Protein AF-A0A937CQV7-F1 (afdb_monomer_lite)

Secondary structure (DSSP, 8-state):
--EEEESS-THHHHHHHTT--GGGPEEEEETTTEEEEE-TT--EEEEEEEEEEEETTEEEEEEEEEEEEE-TT--EEEEEEEEEEEHHHHHHHHHHHHHHHHHHHHTSS--EEE--SS--EEE--EES-EEEEEESS-EEE--EE--EEEEEES--EEEE-TT-BEEEESS---SSSS--EEEE-GGGGGG-EEEEETTEEEEEEETTEEEEEET--TTT--GGGEEEPP---

InterPro domains:
  IPR001343 RTX calcium-binding nonapeptide repeat [PF00353] (109-140)
  IPR011049 Serralysin-like metalloprotease, C-terminal [G3DSA:2.150.10.10] (5-229)
  IPR011049 Serralysin-like metalloprotease, C-terminal [SSF51120] (101-229)
  IPR018511 Hemolysin-type calcium-binding conserved site [PS00330] (129-147)
  IPR018511 Hemolysin-type calcium-binding conserved site [PS00330] (138-156)

Structure (mmCIF, N/CA/C/O backbone):
data_AF-A0A937CQV7-F1
#
_entry.id   AF-A0A937CQV7-F1
#
loop_
_atom_site.group_PDB
_atom_site.id
_atom_site.type_symbol
_atom_site.label_atom_id
_atom_site.label_alt_id
_atom_site.label_comp_id
_atom_site.label_asym_id
_atom_site.label_entity_id
_atom_site.label_seq_id
_atom_site.pdbx_PDB_ins_code
_atom_site.Cartn_x
_atom_site.Cartn_y
_atom_site.Cartn_z
_atom_site.occupancy
_atom_site.B_iso_or_equiv
_atom_site.auth_seq_id
_atom_site.auth_comp_id
_atom_site.auth_asym_id
_atom_site.auth_atom_id
_atom_site.pdbx_PDB_model_num
ATOM 1 N N . MET A 1 1 ? -6.550 -1.523 -11.759 1.00 79.75 1 MET A N 1
ATOM 2 C CA . MET A 1 1 ? -6.468 -2.850 -11.142 1.00 79.75 1 MET A CA 1
ATOM 3 C C . MET A 1 1 ? -5.304 -3.629 -11.666 1.00 79.75 1 MET A C 1
ATOM 5 O O . MET A 1 1 ? -5.446 -4.608 -12.402 1.00 79.75 1 MET A O 1
ATOM 9 N N . ALA A 1 2 ? -4.150 -3.120 -11.262 1.00 81.81 2 ALA A N 1
ATOM 10 C CA . ALA A 1 2 ? -3.006 -3.937 -10.989 1.00 81.81 2 ALA A CA 1
ATOM 11 C C . ALA A 1 2 ? -3.297 -4.864 -9.793 1.00 81.81 2 ALA A C 1
ATOM 13 O O . ALA A 1 2 ? -4.266 -4.704 -9.043 1.00 81.81 2 ALA A O 1
ATOM 14 N N . ARG A 1 3 ? -2.482 -5.906 -9.680 1.00 86.88 3 ARG A N 1
ATOM 15 C CA . ARG A 1 3 ? -2.519 -6.875 -8.586 1.00 86.88 3 ARG A CA 1
ATOM 16 C C . ARG A 1 3 ? -1.143 -6.963 -7.986 1.00 86.88 3 ARG A C 1
ATOM 18 O O . ARG A 1 3 ? -0.201 -7.285 -8.706 1.00 86.88 3 ARG A O 1
ATOM 25 N N . ILE A 1 4 ? -1.050 -6.729 -6.691 1.00 86.94 4 ILE A N 1
ATOM 26 C CA . ILE A 1 4 ? 0.215 -6.625 -5.992 1.00 86.94 4 ILE A CA 1
ATOM 27 C C . ILE A 1 4 ? 0.334 -7.759 -4.989 1.00 86.94 4 ILE A C 1
ATOM 29 O O . ILE A 1 4 ? -0.602 -8.064 -4.246 1.00 86.94 4 ILE A O 1
ATOM 33 N N . LYS A 1 5 ? 1.498 -8.400 -4.981 1.00 83.81 5 LYS A N 1
ATOM 34 C CA . LYS A 1 5 ? 1.814 -9.485 -4.067 1.00 83.81 5 LYS A CA 1
ATOM 35 C C . LYS A 1 5 ? 3.196 -9.288 -3.466 1.00 83.81 5 LYS A C 1
ATOM 37 O O . LYS A 1 5 ? 4.209 -9.407 -4.157 1.00 83.81 5 LYS A O 1
ATOM 42 N N . TYR A 1 6 ? 3.229 -9.090 -2.156 1.00 80.88 6 TYR A N 1
ATOM 43 C CA . TYR A 1 6 ? 4.457 -9.128 -1.375 1.00 80.88 6 TYR A CA 1
ATOM 44 C C . TYR A 1 6 ? 4.744 -10.574 -0.949 1.00 80.88 6 TYR A C 1
ATOM 46 O O . TYR A 1 6 ? 3.871 -11.323 -0.511 1.00 80.88 6 TYR A O 1
ATOM 54 N N . ASN A 1 7 ? 5.990 -11.009 -1.117 1.00 76.25 7 ASN A N 1
ATOM 55 C CA . ASN A 1 7 ? 6.478 -12.339 -0.729 1.00 76.25 7 ASN A CA 1
ATOM 56 C C . ASN A 1 7 ? 7.608 -12.264 0.319 1.00 76.25 7 ASN A C 1
ATOM 58 O O . ASN A 1 7 ? 8.158 -13.297 0.744 1.00 76.25 7 ASN A O 1
ATOM 62 N N . ALA A 1 8 ? 7.977 -11.044 0.702 1.00 67.75 8 ALA A N 1
ATOM 63 C CA . ALA A 1 8 ? 8.910 -10.687 1.757 1.00 67.75 8 ALA A CA 1
ATOM 64 C C . ALA A 1 8 ? 8.580 -9.265 2.272 1.00 67.75 8 ALA A C 1
ATOM 66 O O . ALA A 1 8 ? 8.046 -8.486 1.481 1.00 67.75 8 ALA A O 1
ATOM 67 N N . PRO A 1 9 ? 8.954 -8.928 3.524 1.00 61.09 9 PRO A N 1
ATOM 68 C CA . PRO A 1 9 ? 8.787 -7.587 4.096 1.00 61.09 9 PRO A CA 1
ATOM 69 C C . PRO A 1 9 ? 9.344 -6.468 3.207 1.00 61.09 9 PRO A C 1
ATOM 71 O O . PRO A 1 9 ? 10.432 -6.627 2.631 1.00 61.09 9 PRO A O 1
ATOM 74 N N . ILE A 1 10 ? 8.645 -5.324 3.140 1.00 53.28 10 ILE A N 1
ATOM 75 C CA . ILE A 1 10 ? 8.995 -4.208 2.239 1.00 53.28 10 ILE A CA 1
ATOM 76 C C . ILE A 1 10 ? 10.368 -3.599 2.509 1.00 53.28 10 ILE A C 1
ATOM 78 O O . ILE A 1 10 ? 10.941 -3.017 1.593 1.00 53.28 10 ILE A O 1
ATOM 82 N N . GLU A 1 11 ? 10.920 -3.744 3.726 1.00 51.19 11 GLU A N 1
ATOM 83 C CA . GLU A 1 11 ? 12.265 -3.240 4.061 1.00 51.19 11 GLU A CA 1
ATOM 84 C C . GLU A 1 11 ? 13.325 -3.784 3.085 1.00 51.19 11 GLU A C 1
ATOM 86 O O . GLU A 1 11 ? 14.430 -3.263 2.991 1.00 51.19 11 GLU A O 1
ATOM 91 N N . THR A 1 12 ? 12.973 -4.807 2.304 1.00 53.06 12 THR A N 1
ATOM 92 C CA . THR A 1 12 ? 13.776 -5.383 1.234 1.00 53.06 12 THR A CA 1
ATOM 93 C C . THR A 1 12 ? 13.682 -4.627 -0.109 1.00 53.06 12 THR A C 1
ATOM 95 O O . THR A 1 12 ? 14.596 -4.739 -0.903 1.00 53.06 12 THR A O 1
ATOM 98 N N . PHE A 1 13 ? 12.629 -3.872 -0.435 1.00 49.09 13 PHE A N 1
ATOM 99 C CA . PHE A 1 13 ? 12.514 -3.204 -1.746 1.00 49.09 13 PHE A CA 1
ATOM 100 C C . PHE A 1 13 ? 13.250 -1.857 -1.773 1.00 49.09 13 PHE A C 1
ATOM 102 O O . PHE A 1 13 ? 14.184 -1.693 -2.557 1.00 49.09 13 PHE A O 1
ATOM 109 N N . GLN A 1 14 ? 12.888 -0.938 -0.869 1.00 53.03 14 GLN A N 1
ATOM 110 C CA . GLN A 1 14 ? 13.527 0.380 -0.757 1.00 53.03 14 GLN A CA 1
ATOM 111 C C . GLN A 1 14 ? 15.007 0.247 -0.388 1.00 53.03 14 GLN A C 1
ATOM 113 O O . GLN A 1 14 ? 15.849 0.761 -1.100 1.00 53.03 14 GLN A O 1
ATOM 118 N N . THR A 1 15 ? 15.376 -0.568 0.607 1.00 56.25 15 THR A N 1
ATOM 119 C CA . THR A 1 15 ? 16.800 -0.748 0.971 1.00 56.25 15 THR A CA 1
ATOM 120 C C . THR A 1 15 ? 17.651 -1.357 -0.141 1.00 56.25 15 THR A C 1
ATOM 122 O O . THR A 1 15 ? 18.849 -1.089 -0.197 1.00 56.25 15 THR A O 1
ATOM 125 N N . ILE A 1 16 ? 17.081 -2.223 -0.989 1.00 56.19 16 ILE A N 1
ATOM 126 C CA . ILE A 1 16 ? 17.872 -2.809 -2.072 1.00 56.19 16 ILE A CA 1
ATOM 127 C C . ILE A 1 16 ? 18.017 -1.789 -3.205 1.00 56.19 16 ILE A C 1
ATOM 129 O O . ILE A 1 16 ? 19.105 -1.703 -3.755 1.00 56.19 16 ILE A O 1
ATOM 133 N N . TRP A 1 17 ? 16.985 -1.014 -3.563 1.00 59.91 17 TRP A N 1
ATOM 134 C CA . TRP A 1 17 ? 17.038 -0.136 -4.744 1.00 59.91 17 TRP A CA 1
ATOM 135 C C . TRP A 1 17 ? 17.362 1.343 -4.461 1.00 59.91 17 TRP A C 1
ATOM 137 O O . TRP A 1 17 ? 17.824 2.036 -5.371 1.00 59.91 17 TRP A O 1
ATOM 147 N N . ASP A 1 18 ? 17.236 1.808 -3.217 1.00 59.22 18 ASP A N 1
ATOM 148 C CA . ASP A 1 18 ? 17.719 3.118 -2.779 1.00 59.22 18 ASP A CA 1
ATOM 149 C C . ASP A 1 18 ? 19.243 3.109 -2.666 1.00 59.22 18 ASP A C 1
ATOM 151 O O . ASP A 1 18 ? 19.854 2.339 -1.925 1.00 59.22 18 ASP A O 1
ATOM 155 N N . GLY A 1 19 ? 19.888 4.016 -3.399 1.00 49.69 19 GLY A N 1
ATOM 156 C CA . GLY A 1 19 ? 21.332 4.219 -3.313 1.00 49.69 19 GLY A CA 1
ATOM 157 C C . GLY A 1 19 ? 22.188 3.287 -4.175 1.00 49.69 19 GLY A C 1
ATOM 158 O O . GLY A 1 19 ? 23.416 3.400 -4.104 1.00 49.69 19 GLY A O 1
ATOM 159 N N . ILE A 1 20 ? 21.605 2.434 -5.031 1.00 53.69 20 ILE A N 1
ATOM 160 C CA . ILE A 1 20 ? 22.404 1.759 -6.064 1.00 53.69 20 ILE A CA 1
ATOM 161 C C . ILE A 1 20 ? 22.875 2.797 -7.089 1.00 53.69 20 ILE A C 1
ATOM 163 O O . ILE A 1 20 ? 22.084 3.449 -7.770 1.00 53.69 20 ILE A O 1
ATOM 167 N N . SER A 1 21 ? 24.193 2.928 -7.230 1.00 51.62 21 SER A N 1
ATOM 168 C CA . SER A 1 21 ? 24.792 3.701 -8.316 1.00 51.62 21 SER A CA 1
ATOM 169 C C . SER A 1 21 ? 24.516 3.011 -9.653 1.00 51.62 21 SER A C 1
ATOM 171 O O . SER A 1 21 ? 24.832 1.832 -9.812 1.00 51.62 21 SER A O 1
ATOM 173 N N . GLU A 1 22 ? 24.033 3.752 -10.657 1.00 55.03 22 GLU A N 1
ATOM 174 C CA . GLU A 1 22 ? 23.789 3.240 -12.021 1.00 55.03 22 GLU A CA 1
ATOM 175 C C . GLU A 1 22 ? 25.010 2.520 -12.632 1.00 55.03 22 GLU A C 1
ATOM 177 O O . GLU A 1 22 ? 24.876 1.688 -13.525 1.00 55.03 22 GLU A O 1
ATOM 182 N N . THR A 1 23 ? 26.217 2.808 -12.134 1.00 54.72 23 THR A N 1
ATOM 183 C CA . THR A 1 23 ? 27.472 2.173 -12.562 1.00 54.72 23 THR A CA 1
ATOM 184 C C . THR A 1 23 ? 27.639 0.716 -12.126 1.00 54.72 23 THR A C 1
ATOM 186 O O . THR A 1 23 ? 28.552 0.052 -12.614 1.00 54.72 23 THR A O 1
ATOM 189 N N . GLU A 1 24 ? 26.824 0.232 -11.190 1.00 63.97 24 GLU A N 1
ATOM 190 C CA . GLU A 1 24 ? 26.881 -1.137 -10.655 1.00 63.97 24 GLU A CA 1
ATOM 191 C C . GLU A 1 24 ? 25.759 -2.032 -11.202 1.00 63.97 24 GLU A C 1
ATOM 193 O O . GLU A 1 24 ? 25.671 -3.203 -10.838 1.00 63.97 24 GLU A O 1
ATOM 198 N N . LEU A 1 25 ? 24.929 -1.496 -12.104 1.00 75.75 25 LEU A N 1
ATOM 199 C CA . LEU A 1 25 ? 23.776 -2.189 -12.663 1.00 75.75 25 LEU A CA 1
ATOM 200 C C . LEU A 1 25 ? 24.108 -2.877 -13.988 1.00 75.75 25 LEU A C 1
ATOM 202 O O . LEU A 1 25 ? 24.661 -2.277 -14.913 1.00 75.75 25 LEU A O 1
ATOM 206 N N . THR A 1 26 ? 23.693 -4.135 -14.115 1.00 79.50 26 THR A N 1
ATOM 207 C CA . THR A 1 26 ? 23.698 -4.855 -15.390 1.00 79.50 26 THR A CA 1
ATOM 208 C C . THR A 1 26 ? 22.288 -4.892 -15.960 1.00 79.50 26 THR A C 1
ATOM 210 O O . THR A 1 26 ? 21.374 -5.440 -15.352 1.00 79.50 26 THR A O 1
ATOM 213 N N . VAL A 1 27 ? 22.109 -4.344 -17.164 1.00 82.44 27 VAL A N 1
ATOM 214 C CA . VAL A 1 27 ? 20.821 -4.369 -17.868 1.00 82.44 27 VAL A CA 1
ATOM 215 C C . VAL A 1 27 ? 20.829 -5.468 -18.927 1.00 82.44 27 VAL A C 1
ATOM 217 O O . VAL A 1 27 ? 21.594 -5.411 -19.891 1.00 82.44 27 VAL A O 1
ATOM 220 N N . THR A 1 28 ? 19.941 -6.450 -18.782 1.00 84.31 28 THR A N 1
ATOM 221 C CA . THR A 1 28 ? 19.716 -7.513 -19.770 1.00 84.31 28 THR A CA 1
ATOM 222 C C . THR A 1 28 ? 18.357 -7.334 -20.440 1.00 84.31 28 THR A C 1
ATOM 224 O O . THR A 1 28 ? 17.360 -7.045 -19.783 1.00 84.31 28 THR A O 1
ATOM 227 N N . ARG A 1 29 ? 18.304 -7.518 -21.764 1.00 80.50 29 ARG A N 1
ATOM 228 C CA . ARG A 1 29 ? 17.079 -7.392 -22.570 1.00 80.50 29 ARG A CA 1
ATOM 229 C C . ARG A 1 29 ? 16.815 -8.703 -23.309 1.00 80.50 29 ARG A C 1
ATOM 231 O O . ARG A 1 29 ? 17.719 -9.200 -23.982 1.00 80.50 29 ARG A O 1
ATOM 238 N N . ASP A 1 30 ? 15.596 -9.238 -23.240 1.00 76.31 30 ASP A N 1
ATOM 239 C CA . ASP A 1 30 ? 15.185 -10.389 -24.059 1.00 76.31 30 ASP A CA 1
ATOM 240 C C . ASP A 1 30 ? 14.162 -9.954 -25.109 1.00 76.31 30 ASP A C 1
ATOM 242 O O . ASP A 1 30 ? 13.072 -9.512 -24.762 1.00 76.31 30 ASP A O 1
ATOM 246 N N . ARG A 1 31 ? 14.547 -10.052 -26.392 1.00 65.44 31 ARG A N 1
ATOM 247 C CA . ARG A 1 31 ? 13.705 -9.957 -27.609 1.00 65.44 31 ARG A CA 1
ATOM 248 C C . ARG A 1 31 ? 12.561 -8.916 -27.611 1.00 65.44 31 ARG A C 1
ATOM 250 O O . ARG A 1 31 ? 11.614 -9.076 -28.375 1.00 65.44 31 ARG A O 1
ATOM 257 N N . GLY A 1 32 ? 12.685 -7.834 -26.844 1.00 69.31 32 GLY A N 1
ATOM 258 C CA . GLY A 1 32 ? 11.736 -6.721 -26.755 1.00 69.31 32 GLY A CA 1
ATOM 259 C C . GLY A 1 32 ? 10.938 -6.716 -25.454 1.00 69.31 32 GLY A C 1
ATOM 260 O O . GLY A 1 32 ? 10.988 -5.737 -24.728 1.00 69.31 32 GLY A O 1
ATOM 261 N N . ASP A 1 33 ? 10.270 -7.814 -25.105 1.00 84.94 33 ASP A N 1
ATOM 262 C CA . ASP A 1 33 ? 9.181 -7.813 -24.113 1.00 84.94 33 ASP A CA 1
ATOM 263 C C . ASP A 1 33 ? 9.611 -7.835 -22.636 1.00 84.94 33 ASP A C 1
ATOM 265 O O . ASP A 1 33 ? 8.754 -7.825 -21.750 1.00 84.94 33 ASP A O 1
ATOM 269 N N . LYS A 1 34 ? 10.917 -7.862 -22.357 1.00 89.00 34 LYS A N 1
ATOM 270 C CA . LYS A 1 34 ? 11.452 -7.954 -20.997 1.00 89.00 34 LYS A CA 1
ATOM 271 C C . LYS A 1 34 ? 12.772 -7.208 -20.843 1.00 89.00 34 LYS A C 1
ATOM 273 O O . LYS A 1 34 ? 13.689 -7.370 -21.655 1.00 89.00 34 LYS A O 1
ATOM 278 N N . VAL A 1 35 ? 12.880 -6.463 -19.747 1.00 88.50 35 VAL A N 1
ATOM 279 C CA . VAL A 1 35 ? 14.122 -5.878 -19.242 1.00 88.50 35 VAL A CA 1
ATOM 280 C C . VAL A 1 35 ? 14.353 -6.331 -17.817 1.00 88.50 35 VAL A C 1
ATOM 282 O O . VAL A 1 35 ? 13.446 -6.294 -16.995 1.00 88.50 35 VAL A O 1
ATOM 285 N N . VAL A 1 36 ? 15.584 -6.748 -17.548 1.00 88.81 36 VAL A N 1
ATOM 286 C CA . VAL A 1 36 ? 16.064 -7.107 -16.218 1.00 88.81 36 VAL A CA 1
ATOM 287 C C . VAL A 1 36 ? 17.196 -6.161 -15.861 1.00 88.81 36 VAL A C 1
ATOM 289 O O . VAL A 1 36 ? 18.139 -6.003 -16.639 1.00 88.81 36 VAL A O 1
ATOM 292 N N . VAL A 1 37 ? 17.085 -5.540 -14.698 1.00 87.00 37 VAL A N 1
ATOM 293 C CA . VAL A 1 37 ? 18.115 -4.734 -14.056 1.00 87.00 37 VAL A CA 1
ATOM 294 C C . VAL A 1 37 ? 18.641 -5.550 -12.884 1.00 87.00 37 VAL A C 1
ATOM 296 O O . VAL A 1 37 ? 17.884 -5.874 -11.975 1.00 87.00 37 VAL A O 1
ATOM 299 N N . GLU A 1 38 ? 19.915 -5.919 -12.937 1.00 88.19 38 GLU A N 1
ATOM 300 C CA . GLU A 1 38 ? 20.584 -6.713 -11.907 1.00 88.19 38 GLU A CA 1
ATOM 301 C C . GLU A 1 38 ? 21.612 -5.859 -11.161 1.00 88.19 38 GLU A C 1
ATOM 303 O O . GLU A 1 38 ? 22.394 -5.150 -11.801 1.00 88.19 38 GLU A O 1
ATOM 308 N N . ASP A 1 39 ? 21.610 -5.922 -9.830 1.00 85.00 39 ASP A N 1
ATOM 309 C CA . ASP A 1 39 ? 22.611 -5.260 -8.988 1.00 85.00 39 ASP A CA 1
ATOM 310 C C . ASP A 1 39 ? 23.886 -6.110 -8.809 1.00 85.00 39 ASP A C 1
ATOM 312 O O . ASP A 1 39 ? 23.970 -7.265 -9.230 1.00 85.00 39 ASP A O 1
ATOM 316 N N . ALA A 1 40 ? 24.905 -5.558 -8.144 1.00 84.31 40 ALA A N 1
ATOM 317 C CA . ALA A 1 40 ? 26.162 -6.271 -7.898 1.00 84.31 40 ALA A CA 1
ATOM 318 C C . ALA A 1 40 ? 26.024 -7.493 -6.964 1.00 84.31 40 ALA A C 1
ATOM 320 O O . ALA A 1 40 ? 26.916 -8.347 -6.934 1.00 84.31 40 ALA A O 1
ATOM 321 N N . ALA A 1 41 ? 24.940 -7.575 -6.187 1.00 83.81 41 ALA A N 1
ATOM 322 C CA . ALA A 1 41 ? 24.641 -8.707 -5.318 1.00 83.81 41 ALA A CA 1
ATOM 323 C C . ALA A 1 41 ? 23.888 -9.831 -6.055 1.00 83.81 41 ALA A C 1
ATOM 325 O O . ALA A 1 41 ? 23.840 -10.951 -5.544 1.00 83.81 41 ALA A O 1
ATOM 326 N N . GLY A 1 42 ? 23.370 -9.565 -7.258 1.00 85.94 42 GLY A N 1
ATOM 327 C CA . GLY A 1 42 ? 22.595 -10.490 -8.081 1.00 85.94 42 GLY A CA 1
ATOM 328 C C . GLY A 1 42 ? 21.079 -10.381 -7.889 1.00 85.94 42 GLY A C 1
ATOM 329 O O . GLY A 1 42 ? 20.352 -11.240 -8.387 1.00 85.94 42 GLY A O 1
ATOM 330 N N . ASN A 1 43 ? 20.580 -9.374 -7.166 1.00 86.19 43 ASN A N 1
ATOM 331 C CA . ASN A 1 43 ? 19.146 -9.093 -7.090 1.00 86.19 43 ASN A CA 1
ATOM 332 C C . ASN A 1 43 ? 18.662 -8.549 -8.436 1.00 86.19 43 ASN A C 1
ATOM 334 O O . ASN A 1 43 ? 19.382 -7.809 -9.101 1.00 86.19 43 ASN A O 1
ATOM 338 N N . GLN A 1 44 ? 17.442 -8.902 -8.834 1.00 89.81 44 GLN A N 1
ATOM 339 C CA . GLN A 1 44 ? 16.902 -8.592 -10.155 1.00 89.81 44 GLN A CA 1
ATOM 340 C C . GLN A 1 44 ? 15.566 -7.864 -10.048 1.00 89.81 44 GLN A C 1
ATOM 342 O O . GLN A 1 44 ? 14.590 -8.434 -9.553 1.00 89.81 44 GLN A O 1
ATOM 347 N N . LEU A 1 45 ? 15.514 -6.645 -10.584 1.00 88.38 45 LEU A N 1
ATOM 348 C CA . LEU A 1 45 ? 14.281 -5.938 -10.907 1.00 88.38 45 LEU A CA 1
ATOM 349 C C . LEU A 1 45 ? 13.930 -6.178 -12.373 1.00 88.38 45 LEU A C 1
ATOM 351 O O . LEU A 1 45 ? 14.718 -5.906 -13.278 1.00 88.38 45 LEU A O 1
ATOM 355 N N . GLU A 1 46 ? 12.726 -6.664 -12.616 1.00 90.88 46 GLU A N 1
ATOM 356 C CA . GLU A 1 46 ? 12.245 -7.022 -13.938 1.00 90.88 46 GLU A CA 1
ATOM 357 C C . GLU A 1 46 ? 11.031 -6.184 -14.328 1.00 90.88 46 GLU A C 1
ATOM 359 O O . GLU A 1 46 ? 10.074 -6.061 -13.568 1.00 90.88 46 GLU A O 1
ATOM 364 N N . PHE A 1 47 ? 11.069 -5.661 -15.552 1.00 90.94 47 PHE A N 1
ATOM 365 C CA . PHE A 1 47 ? 9.946 -5.034 -16.234 1.00 90.94 47 PHE A CA 1
ATOM 366 C C . PHE A 1 47 ? 9.589 -5.884 -17.444 1.00 90.94 47 PHE A C 1
ATOM 368 O O . PHE A 1 47 ? 10.424 -6.088 -18.333 1.00 90.94 47 PHE A O 1
ATOM 375 N N . SER A 1 48 ? 8.348 -6.352 -17.519 1.00 92.88 48 SER A N 1
ATOM 376 C CA . SER A 1 48 ? 7.869 -7.103 -18.676 1.00 92.88 48 SER A CA 1
ATOM 377 C C . SER A 1 48 ? 6.518 -6.598 -19.170 1.00 92.88 48 SER A C 1
ATOM 379 O O . SER A 1 48 ? 5.768 -5.902 -18.475 1.00 92.88 48 SER A O 1
ATOM 381 N N . GLY A 1 49 ? 6.232 -6.848 -20.444 1.00 91.31 49 GLY A N 1
ATOM 382 C CA . GLY A 1 49 ? 5.086 -6.227 -21.083 1.00 91.31 49 GLY A CA 1
ATOM 383 C C . GLY A 1 49 ? 4.858 -6.662 -22.515 1.00 91.31 49 GLY A C 1
ATOM 384 O O . GLY A 1 49 ? 5.307 -7.712 -22.958 1.00 91.31 49 GLY A O 1
ATOM 385 N N . LYS A 1 50 ? 4.092 -5.846 -23.240 1.00 88.44 50 LYS A N 1
ATOM 386 C CA . LYS A 1 50 ? 3.742 -6.116 -24.635 1.00 88.44 50 LYS A CA 1
ATOM 387 C C . LYS A 1 50 ? 4.374 -5.084 -25.550 1.00 88.44 50 LYS A C 1
ATOM 389 O O . LYS A 1 50 ? 4.073 -3.896 -25.409 1.00 88.44 50 LYS A O 1
ATOM 394 N N . ASN A 1 51 ? 5.107 -5.565 -26.555 1.00 87.25 51 ASN A N 1
ATOM 395 C CA . ASN A 1 51 ? 5.762 -4.738 -27.567 1.00 87.25 51 ASN A CA 1
ATOM 396 C C . ASN A 1 51 ? 6.665 -3.682 -26.920 1.00 87.25 51 ASN A C 1
ATOM 398 O O . ASN A 1 51 ? 6.668 -2.533 -27.366 1.00 87.25 51 ASN A O 1
ATOM 402 N N . LEU A 1 52 ? 7.338 -4.044 -25.824 1.00 87.69 52 LEU A N 1
ATOM 403 C CA . LEU A 1 52 ? 8.254 -3.123 -25.172 1.00 87.69 52 LEU A CA 1
ATOM 404 C C . LEU A 1 52 ? 9.422 -2.845 -26.128 1.00 87.69 52 LEU A C 1
ATOM 406 O O . LEU A 1 52 ? 10.039 -3.761 -26.674 1.00 87.69 52 LEU A O 1
ATOM 410 N N . ASP A 1 53 ? 9.681 -1.565 -26.365 1.00 87.50 53 ASP A N 1
ATOM 411 C CA . ASP A 1 53 ? 10.748 -1.093 -27.239 1.00 87.50 53 ASP A CA 1
ATOM 412 C C . ASP A 1 53 ? 11.728 -0.274 -26.405 1.00 87.50 53 ASP A C 1
ATOM 414 O O . ASP A 1 53 ? 11.430 0.846 -25.987 1.00 87.50 53 ASP A O 1
ATOM 418 N N . TRP A 1 54 ? 12.877 -0.872 -26.101 1.00 84.75 54 TRP A N 1
ATOM 419 C CA . TRP A 1 54 ? 13.900 -0.286 -25.244 1.00 84.75 54 TRP A CA 1
ATOM 420 C C . TRP A 1 54 ? 15.076 0.203 -26.077 1.00 84.75 54 TRP A C 1
ATOM 422 O O . TRP A 1 54 ? 15.708 -0.561 -26.808 1.00 84.75 54 TRP A O 1
ATOM 432 N N . THR A 1 55 ? 15.423 1.469 -25.890 1.00 81.88 55 THR A N 1
ATOM 433 C CA . THR A 1 55 ? 16.621 2.091 -26.455 1.00 81.88 55 THR A CA 1
ATOM 434 C C . THR A 1 55 ? 17.643 2.368 -25.359 1.00 81.88 55 THR A C 1
ATOM 436 O O . THR A 1 55 ? 17.375 2.198 -24.169 1.00 81.88 55 THR A O 1
ATOM 439 N N . ASP A 1 56 ? 18.824 2.843 -25.742 1.00 75.38 56 ASP A N 1
ATOM 440 C CA . ASP A 1 56 ? 19.823 3.325 -24.781 1.00 75.38 56 ASP A CA 1
ATOM 441 C C . ASP A 1 56 ? 19.361 4.591 -24.040 1.00 75.38 56 ASP A C 1
ATOM 443 O O . ASP A 1 56 ? 19.912 4.921 -22.998 1.00 75.38 56 ASP A O 1
ATOM 447 N N . ALA A 1 57 ? 18.321 5.269 -24.541 1.00 73.88 57 ALA A N 1
ATOM 448 C CA . ALA A 1 57 ? 17.672 6.400 -23.881 1.00 73.88 57 ALA A CA 1
ATOM 449 C C . ALA A 1 57 ? 16.477 5.991 -22.992 1.00 73.88 57 ALA A C 1
ATOM 451 O O . ALA A 1 57 ? 15.811 6.864 -22.443 1.00 73.88 57 ALA A O 1
ATOM 452 N N . GLY A 1 58 ? 16.182 4.689 -22.864 1.00 77.81 58 GLY A N 1
ATOM 453 C CA . GLY A 1 58 ? 15.065 4.162 -22.073 1.00 77.81 58 GLY A CA 1
ATOM 454 C C . GLY A 1 58 ? 13.937 3.551 -22.913 1.00 77.81 58 GLY A C 1
ATOM 455 O O . GLY A 1 58 ? 14.122 3.234 -24.094 1.00 77.81 58 GLY A O 1
ATOM 456 N N . LEU A 1 59 ? 12.776 3.348 -22.283 1.00 84.69 59 LEU A N 1
ATOM 457 C CA . LEU A 1 59 ? 11.574 2.784 -22.906 1.00 84.69 59 LEU A CA 1
ATOM 458 C C . LEU A 1 59 ? 10.940 3.805 -23.865 1.00 84.69 59 LEU A C 1
ATOM 460 O O . LEU A 1 59 ? 10.581 4.899 -23.448 1.00 84.69 59 LEU A O 1
ATOM 464 N N . VAL A 1 60 ? 10.788 3.459 -25.145 1.00 88.06 60 VAL A N 1
ATOM 465 C CA . VAL A 1 60 ? 10.238 4.363 -26.181 1.00 88.06 60 VAL A CA 1
ATOM 466 C C . VAL A 1 60 ? 8.925 3.872 -26.787 1.00 88.06 60 VAL A C 1
ATOM 468 O O . VAL A 1 60 ? 8.266 4.609 -27.521 1.00 88.06 60 VAL A O 1
ATOM 471 N N . GLY A 1 61 ? 8.516 2.640 -26.485 1.00 89.88 61 GLY A N 1
ATOM 472 C CA . GLY A 1 61 ? 7.276 2.065 -26.991 1.00 89.88 61 GLY A CA 1
ATOM 473 C C . GLY A 1 61 ? 6.819 0.852 -26.192 1.00 89.88 61 GLY A C 1
ATOM 474 O O . GLY A 1 61 ? 7.605 0.221 -25.493 1.00 89.88 61 GLY A O 1
ATOM 475 N N . GLY A 1 62 ? 5.530 0.531 -26.301 1.00 90.88 62 GLY A N 1
ATOM 476 C CA . GLY A 1 62 ? 4.914 -0.591 -25.594 1.00 90.88 62 GLY A CA 1
ATOM 477 C C . GLY A 1 62 ? 4.241 -0.199 -24.282 1.00 90.88 62 GLY A C 1
ATOM 478 O O . GLY A 1 62 ? 4.054 0.980 -23.979 1.00 90.88 62 GLY A O 1
ATOM 479 N N . VAL A 1 63 ? 3.808 -1.220 -23.544 1.00 92.00 63 VAL A N 1
ATOM 480 C CA . VAL A 1 63 ? 3.113 -1.077 -22.258 1.00 92.00 63 VAL A CA 1
ATOM 481 C C . VAL A 1 63 ? 3.656 -2.110 -21.284 1.00 92.00 63 VAL A C 1
ATOM 483 O O . VAL A 1 63 ? 3.627 -3.309 -21.591 1.00 92.00 63 VAL A O 1
ATOM 486 N N . ILE A 1 64 ? 4.114 -1.645 -20.123 1.00 92.88 64 ILE A N 1
ATOM 487 C CA . ILE A 1 64 ? 4.522 -2.492 -19.002 1.00 92.88 64 ILE A CA 1
ATOM 488 C C . ILE A 1 64 ? 3.268 -3.136 -18.418 1.00 92.88 64 ILE A C 1
ATOM 490 O O . ILE A 1 64 ? 2.257 -2.469 -18.192 1.00 92.88 64 ILE A O 1
ATOM 494 N N . ARG A 1 65 ? 3.332 -4.454 -18.226 1.00 93.62 65 ARG A N 1
ATOM 495 C CA . ARG A 1 65 ? 2.257 -5.280 -17.660 1.00 93.62 65 ARG A CA 1
ATOM 496 C C . ARG A 1 65 ? 2.621 -5.872 -16.317 1.00 93.62 65 ARG A C 1
ATOM 498 O O . ARG A 1 65 ? 1.715 -6.178 -15.547 1.00 93.62 65 ARG A O 1
ATOM 505 N N . GLU A 1 66 ? 3.910 -6.030 -16.063 1.00 93.75 66 GLU A N 1
ATOM 506 C CA . GLU A 1 66 ? 4.398 -6.667 -14.860 1.00 93.75 66 GLU A CA 1
ATOM 507 C C . GLU A 1 66 ? 5.719 -6.041 -14.422 1.00 93.75 66 GLU A C 1
ATOM 509 O O . GLU A 1 66 ? 6.579 -5.724 -15.253 1.00 93.75 66 GLU A O 1
ATOM 514 N N . ILE A 1 67 ? 5.834 -5.834 -13.113 1.00 90.75 67 ILE A N 1
ATOM 515 C CA . ILE A 1 67 ? 7.039 -5.366 -12.430 1.00 90.75 67 ILE A CA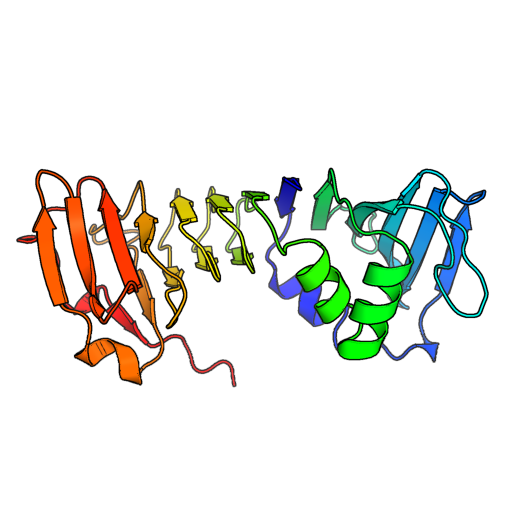 1
ATOM 516 C C . ILE A 1 67 ? 7.304 -6.361 -11.308 1.00 90.75 67 ILE A C 1
ATOM 518 O O . ILE A 1 67 ? 6.415 -6.607 -10.497 1.00 90.75 67 ILE A O 1
ATOM 522 N N . SER A 1 68 ? 8.495 -6.942 -11.240 1.00 90.31 68 SER A N 1
ATOM 523 C CA . SER A 1 68 ? 8.816 -7.916 -10.193 1.00 90.31 68 SER A CA 1
ATOM 524 C C . SER A 1 68 ? 10.226 -7.734 -9.662 1.00 90.31 68 SER A C 1
ATOM 526 O O . SER A 1 68 ? 11.148 -7.494 -10.437 1.00 90.31 68 SER A O 1
ATOM 528 N N . LEU A 1 69 ? 10.401 -7.913 -8.354 1.00 87.25 69 LEU A N 1
ATOM 529 C CA . LEU A 1 69 ? 11.706 -7.954 -7.700 1.00 87.25 69 LEU A CA 1
ATOM 530 C C . LEU A 1 69 ? 11.989 -9.377 -7.224 1.00 87.25 69 LEU A C 1
ATOM 532 O O . LEU A 1 69 ? 11.154 -10.008 -6.571 1.00 87.25 69 LEU A O 1
ATOM 536 N N . SER A 1 70 ? 13.195 -9.863 -7.488 1.00 89.38 70 SER A N 1
ATOM 537 C CA . SER A 1 70 ? 13.697 -11.120 -6.942 1.00 89.38 70 SER A CA 1
ATOM 538 C C . SER A 1 70 ? 15.102 -10.959 -6.376 1.00 89.38 70 SER A C 1
ATOM 540 O O . SER A 1 70 ? 15.855 -10.084 -6.795 1.00 89.38 70 SER A O 1
ATOM 542 N N . ASN A 1 71 ? 15.445 -11.790 -5.395 1.00 86.75 71 ASN A N 1
ATOM 543 C CA . ASN A 1 71 ? 16.770 -11.755 -4.788 1.00 86.75 71 ASN A CA 1
ATOM 544 C C . ASN A 1 71 ? 17.813 -12.555 -5.591 1.00 86.75 71 ASN A C 1
ATOM 546 O O . ASN A 1 71 ? 17.477 -13.255 -6.546 1.00 86.75 71 ASN A O 1
ATOM 550 N N . GLU A 1 72 ? 19.061 -12.560 -5.128 1.00 87.44 72 GLU A N 1
ATOM 551 C CA . GLU A 1 72 ? 20.204 -13.264 -5.730 1.00 87.44 72 GLU A CA 1
ATOM 552 C C . GLU A 1 72 ? 20.034 -14.786 -5.863 1.00 87.44 72 GLU A C 1
ATOM 554 O O . GLU A 1 72 ? 20.769 -15.473 -6.575 1.00 87.44 7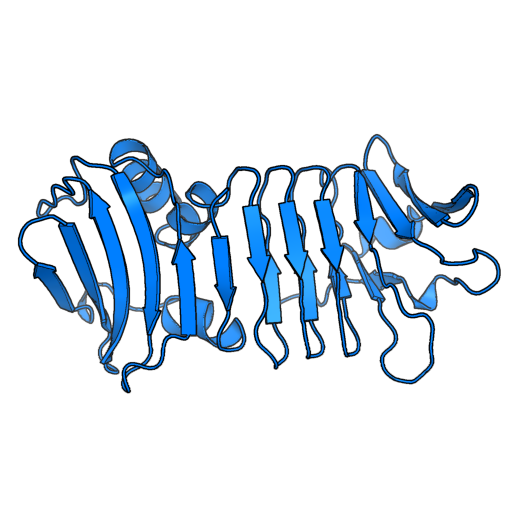2 GLU A O 1
ATOM 559 N N . ARG A 1 73 ? 19.042 -15.344 -5.166 1.00 89.12 73 ARG A N 1
ATOM 560 C CA . ARG A 1 73 ? 18.682 -16.766 -5.209 1.00 89.12 73 ARG A CA 1
ATOM 561 C C . ARG A 1 73 ? 17.482 -17.042 -6.116 1.00 89.12 73 ARG A C 1
ATOM 563 O O . ARG A 1 73 ? 17.014 -18.183 -6.144 1.00 89.12 73 ARG A O 1
ATOM 570 N N . GLY A 1 74 ? 16.969 -16.028 -6.812 1.00 85.88 74 GLY A N 1
ATOM 571 C CA . GLY A 1 74 ? 15.774 -16.096 -7.651 1.00 85.88 74 GLY A CA 1
ATOM 572 C C . GLY A 1 74 ? 14.470 -16.222 -6.859 1.00 85.88 74 GLY A C 1
ATOM 573 O O . GLY A 1 74 ? 13.462 -16.669 -7.404 1.00 85.88 74 GLY A O 1
ATOM 574 N N . LYS A 1 75 ? 14.469 -15.893 -5.559 1.00 87.31 75 LYS A N 1
ATOM 575 C CA . LYS A 1 75 ? 13.231 -15.822 -4.776 1.00 87.31 75 LYS A CA 1
ATOM 576 C C . LYS A 1 75 ? 12.535 -14.507 -5.117 1.00 87.31 75 LYS A C 1
ATOM 578 O O . LYS A 1 75 ? 13.076 -13.450 -4.815 1.00 87.31 75 LYS A O 1
ATOM 583 N N . GLU A 1 76 ? 11.331 -14.587 -5.678 1.00 88.62 76 GLU A N 1
ATOM 584 C CA . GLU A 1 76 ? 10.428 -13.441 -5.823 1.00 88.62 76 GLU A CA 1
ATOM 585 C C . GLU A 1 76 ? 10.166 -12.817 -4.448 1.00 88.62 76 GLU A C 1
ATOM 587 O O . GLU A 1 76 ? 9.755 -13.499 -3.501 1.00 88.62 76 GLU A O 1
ATOM 592 N N . LEU A 1 77 ? 10.458 -11.528 -4.339 1.00 83.50 77 LEU A N 1
ATOM 593 C CA . LEU A 1 77 ? 10.222 -10.707 -3.160 1.00 83.50 77 LEU A CA 1
ATOM 594 C C . LEU A 1 77 ? 8.929 -9.909 -3.319 1.00 83.50 77 LEU A C 1
ATOM 596 O O . LEU A 1 77 ? 8.185 -9.768 -2.353 1.00 83.50 77 LEU A O 1
ATOM 600 N N . PHE A 1 78 ? 8.634 -9.467 -4.540 1.00 84.75 78 PHE A N 1
ATOM 601 C CA . PHE A 1 78 ? 7.493 -8.619 -4.856 1.00 84.75 78 PHE A CA 1
ATOM 602 C C . PHE A 1 78 ? 7.098 -8.757 -6.328 1.00 84.75 78 PHE A C 1
ATOM 604 O O . PHE A 1 78 ? 7.963 -8.953 -7.184 1.00 84.75 78 PHE A O 1
ATOM 611 N N . GLU A 1 79 ? 5.805 -8.639 -6.613 1.00 90.69 79 GLU A N 1
ATOM 612 C CA . GLU A 1 79 ? 5.247 -8.708 -7.962 1.00 90.69 79 GLU A CA 1
ATOM 613 C C . GLU A 1 79 ? 4.033 -7.773 -8.091 1.00 90.69 79 GLU A C 1
ATOM 615 O O . GLU A 1 79 ? 3.106 -7.841 -7.283 1.00 90.69 79 GLU A O 1
ATOM 620 N N . ILE A 1 80 ? 4.023 -6.948 -9.139 1.00 90.44 80 ILE A N 1
ATOM 621 C CA . ILE A 1 80 ? 2.873 -6.180 -9.625 1.00 90.44 80 ILE A CA 1
ATOM 622 C C . ILE A 1 80 ? 2.474 -6.767 -10.973 1.00 90.44 80 ILE A C 1
ATOM 624 O O . ILE A 1 80 ? 3.274 -6.766 -11.904 1.00 90.44 80 ILE A O 1
ATOM 628 N N . LYS A 1 81 ? 1.228 -7.213 -11.110 1.00 92.44 81 LYS A N 1
ATOM 629 C CA . LYS A 1 81 ? 0.633 -7.703 -12.360 1.00 92.44 81 LYS A CA 1
ATOM 630 C C . LYS A 1 81 ? -0.456 -6.782 -12.866 1.00 92.44 81 LYS A C 1
ATOM 632 O O . LYS A 1 81 ? -1.006 -5.992 -12.115 1.00 92.44 81 LYS A O 1
ATOM 637 N N . ASP A 1 82 ? -0.804 -6.940 -14.141 1.00 90.44 82 ASP A N 1
ATOM 638 C CA . ASP A 1 82 ? -1.868 -6.194 -14.824 1.00 90.44 82 ASP A CA 1
ATOM 639 C C . ASP A 1 82 ? -1.647 -4.667 -14.863 1.00 90.44 82 ASP A C 1
ATOM 641 O O . ASP A 1 82 ? -2.587 -3.893 -15.076 1.00 90.44 82 ASP A O 1
ATOM 645 N N . VAL A 1 83 ? -0.380 -4.242 -14.774 1.00 89.94 83 VAL A N 1
ATOM 646 C CA . VAL A 1 83 ? 0.049 -2.849 -14.948 1.00 89.94 83 VAL A CA 1
ATOM 647 C C . VAL A 1 83 ? -0.384 -2.340 -16.331 1.00 89.94 83 VAL A C 1
ATOM 649 O O . VAL A 1 83 ? -0.506 -3.088 -17.316 1.00 89.94 83 VAL A O 1
ATOM 652 N N . LYS A 1 84 ? -0.693 -1.045 -16.417 1.00 90.94 84 LYS A N 1
ATOM 653 C CA . LYS A 1 84 ? -1.094 -0.374 -17.666 1.00 90.94 84 LYS A CA 1
ATOM 654 C C . LYS A 1 84 ? -0.253 0.871 -17.936 1.00 90.94 84 LYS A C 1
ATOM 656 O O . LYS A 1 84 ? -0.761 1.838 -18.493 1.00 90.94 84 LYS A O 1
ATOM 661 N N . LEU A 1 85 ? 1.019 0.819 -17.560 1.00 92.12 85 LEU A N 1
ATOM 662 C CA . LEU A 1 85 ? 1.948 1.931 -17.680 1.00 92.12 85 LEU A CA 1
ATOM 663 C C . LEU A 1 85 ? 2.557 1.931 -19.083 1.00 92.12 85 LEU A C 1
ATOM 665 O O . LEU A 1 85 ? 3.288 1.010 -19.462 1.00 92.12 85 LEU A O 1
ATOM 669 N N . ASP A 1 86 ? 2.190 2.920 -19.891 1.00 93.06 86 ASP A N 1
ATOM 670 C CA . ASP A 1 86 ? 2.769 3.084 -21.221 1.00 93.06 86 ASP A CA 1
ATOM 671 C C . ASP A 1 86 ? 4.184 3.675 -21.157 1.00 93.06 86 ASP A C 1
ATOM 673 O O . ASP A 1 86 ? 4.638 4.161 -20.119 1.00 93.06 86 ASP A O 1
ATOM 677 N N . ALA A 1 87 ? 4.897 3.608 -22.281 1.00 90.75 87 ALA A N 1
ATOM 678 C CA . ALA A 1 87 ? 6.261 4.112 -22.380 1.00 90.75 87 ALA A CA 1
ATOM 679 C C . ALA A 1 87 ? 6.401 5.589 -21.978 1.00 90.75 87 ALA A C 1
ATOM 681 O O . ALA A 1 87 ? 7.364 5.945 -21.307 1.00 90.75 87 ALA A O 1
ATOM 682 N N . ALA A 1 88 ? 5.447 6.445 -22.356 1.00 91.94 88 ALA A N 1
ATOM 683 C CA . ALA A 1 88 ? 5.532 7.873 -22.073 1.00 91.94 88 ALA A CA 1
ATOM 684 C C . ALA A 1 88 ? 5.360 8.148 -20.575 1.00 91.94 88 ALA A C 1
ATOM 686 O O . ALA A 1 88 ? 6.144 8.906 -20.001 1.00 91.94 88 ALA A O 1
ATOM 687 N N . SER A 1 89 ? 4.381 7.501 -19.940 1.00 92.81 89 SER A N 1
ATOM 688 C CA . SER A 1 89 ? 4.158 7.586 -18.498 1.00 92.81 89 SER A CA 1
ATOM 689 C C . SER A 1 89 ? 5.317 6.986 -17.707 1.00 92.81 89 SER A C 1
ATOM 691 O O . SER A 1 89 ? 5.759 7.608 -16.749 1.00 92.81 89 SER A O 1
ATOM 693 N N . PHE A 1 90 ? 5.866 5.843 -18.132 1.00 90.69 90 PHE A N 1
ATOM 694 C CA . PHE A 1 90 ? 7.061 5.268 -17.510 1.00 90.69 90 PHE A CA 1
ATOM 695 C C . PHE A 1 90 ? 8.240 6.242 -17.561 1.00 90.69 90 PHE A C 1
ATOM 697 O O . PHE A 1 90 ? 8.853 6.515 -16.536 1.00 90.69 90 PHE A O 1
ATOM 704 N N . THR A 1 91 ? 8.550 6.798 -18.737 1.00 88.31 91 THR A N 1
ATOM 705 C CA . THR A 1 91 ? 9.669 7.736 -18.889 1.00 88.31 91 THR A CA 1
ATOM 706 C C . THR A 1 91 ? 9.462 9.006 -18.073 1.00 88.31 91 THR A C 1
ATOM 708 O O . THR A 1 91 ? 10.412 9.495 -17.470 1.00 88.31 91 THR A O 1
ATOM 711 N N . ALA A 1 92 ? 8.246 9.555 -18.049 1.00 91.19 92 ALA A N 1
ATOM 712 C CA . AL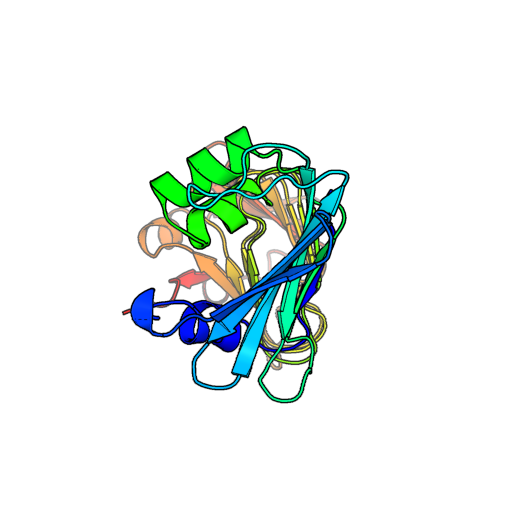A A 1 92 ? 7.940 10.736 -17.250 1.00 91.19 92 ALA A CA 1
ATOM 713 C C . ALA A 1 92 ? 8.154 10.462 -15.755 1.00 91.19 92 ALA A C 1
ATOM 715 O O . ALA A 1 92 ? 8.904 11.186 -15.108 1.00 91.19 92 ALA A O 1
ATOM 716 N N . ALA A 1 93 ? 7.572 9.373 -15.258 1.00 89.44 93 ALA A N 1
ATOM 717 C CA . ALA A 1 93 ? 7.655 8.960 -13.866 1.00 89.44 93 ALA A CA 1
ATOM 718 C C . ALA A 1 93 ? 9.100 8.663 -13.429 1.00 89.44 93 ALA A C 1
ATOM 720 O O . ALA A 1 93 ? 9.556 9.146 -12.393 1.00 89.44 93 ALA A O 1
ATOM 721 N N . PHE A 1 94 ? 9.853 7.946 -14.268 1.00 85.44 94 PHE A N 1
ATOM 722 C CA . PHE A 1 94 ? 11.259 7.649 -14.016 1.00 85.44 94 PHE A CA 1
ATOM 723 C C . PHE A 1 94 ? 12.132 8.908 -13.983 1.00 85.44 94 PHE A C 1
ATOM 725 O O . PHE A 1 94 ? 13.022 9.028 -13.150 1.00 85.44 94 PHE A O 1
ATOM 732 N N . ASN A 1 95 ? 11.881 9.876 -14.865 1.00 85.00 95 ASN A N 1
ATOM 733 C CA . ASN A 1 95 ? 12.635 11.132 -14.863 1.00 85.00 95 ASN A CA 1
ATOM 734 C C . ASN A 1 95 ? 12.289 12.039 -13.679 1.00 85.00 95 ASN A C 1
ATOM 736 O O . ASN A 1 95 ? 13.097 12.895 -13.323 1.00 85.00 95 ASN A O 1
ATOM 740 N N . GLU A 1 96 ? 11.087 11.899 -13.123 1.00 87.75 96 GLU A N 1
ATOM 741 C CA . GLU A 1 96 ? 10.640 12.692 -11.986 1.00 87.75 96 GLU A CA 1
ATOM 742 C C . GLU A 1 96 ? 11.299 12.210 -10.693 1.00 87.75 96 GLU A C 1
ATOM 744 O O . GLU A 1 96 ? 11.991 12.994 -10.051 1.00 87.75 96 GLU A O 1
ATOM 749 N N . ASN A 1 97 ? 11.145 10.922 -10.358 1.00 81.19 97 ASN A N 1
ATOM 750 C CA . ASN A 1 97 ? 11.589 10.356 -9.076 1.00 81.19 97 ASN A CA 1
ATOM 751 C C . ASN A 1 97 ? 12.214 8.955 -9.216 1.00 81.19 97 ASN A C 1
ATOM 753 O O . ASN A 1 97 ? 12.150 8.143 -8.297 1.00 81.19 97 ASN A O 1
ATOM 757 N N . GLY A 1 98 ? 12.785 8.616 -10.372 1.00 81.38 98 GLY A N 1
ATOM 758 C CA . GLY A 1 98 ? 13.391 7.302 -10.586 1.00 81.38 98 GLY A CA 1
ATOM 759 C C . GLY A 1 98 ? 12.381 6.164 -10.436 1.00 81.38 98 GLY A C 1
ATOM 760 O O . GLY A 1 98 ? 11.253 6.230 -10.932 1.00 81.38 98 GLY A O 1
ATOM 761 N N . LEU A 1 99 ? 12.787 5.090 -9.759 1.00 77.19 99 LEU A N 1
ATOM 762 C CA . LEU A 1 99 ? 11.925 3.925 -9.577 1.00 77.19 99 LEU A CA 1
ATOM 763 C C . LEU A 1 99 ? 10.696 4.223 -8.709 1.00 77.19 99 LEU A C 1
ATOM 765 O O . LEU A 1 99 ? 9.625 3.702 -9.014 1.00 77.19 99 LEU A O 1
ATOM 769 N N . ASP A 1 100 ? 10.819 5.089 -7.705 1.00 77.25 100 ASP A N 1
ATOM 770 C CA . ASP A 1 100 ? 9.688 5.485 -6.859 1.00 77.25 100 ASP A CA 1
ATOM 771 C C . ASP A 1 100 ? 8.603 6.171 -7.682 1.00 77.25 100 ASP A C 1
ATOM 773 O O . ASP A 1 100 ? 7.417 5.865 -7.549 1.00 77.25 100 ASP A O 1
ATOM 777 N N . GLY A 1 101 ? 9.013 7.033 -8.619 1.00 83.81 101 GLY A N 1
ATOM 778 C CA . GLY A 1 101 ? 8.093 7.627 -9.581 1.00 83.81 101 GLY A CA 1
ATOM 779 C C . GLY A 1 101 ? 7.383 6.557 -10.408 1.00 83.81 101 GLY A C 1
ATOM 780 O O . GLY A 1 101 ? 6.164 6.603 -10.567 1.00 83.81 101 GLY A O 1
ATOM 781 N N . VAL A 1 102 ? 8.122 5.562 -10.910 1.00 85.62 102 VAL A N 1
ATOM 782 C CA . VAL A 1 102 ? 7.546 4.457 -11.694 1.00 85.62 102 VAL A CA 1
ATOM 783 C C . VAL A 1 102 ? 6.551 3.630 -10.880 1.00 85.62 102 VAL A C 1
ATOM 785 O O . VAL A 1 102 ? 5.499 3.295 -11.424 1.00 85.62 102 VAL A O 1
ATOM 788 N N . LEU A 1 103 ? 6.845 3.301 -9.616 1.00 82.69 103 LEU A N 1
ATOM 789 C CA . LEU A 1 103 ? 5.898 2.582 -8.757 1.00 82.69 103 LEU A CA 1
ATOM 790 C C . LEU A 1 103 ? 4.651 3.418 -8.486 1.00 82.69 103 LEU A C 1
ATOM 792 O O . LEU A 1 103 ? 3.550 2.914 -8.679 1.00 82.69 103 LEU A O 1
ATOM 796 N N . SER A 1 104 ? 4.812 4.694 -8.136 1.00 84.62 104 SER A N 1
ATOM 797 C CA . SER A 1 104 ? 3.680 5.603 -7.929 1.00 84.62 104 SER A CA 1
ATOM 798 C C . SER A 1 104 ? 2.791 5.685 -9.176 1.00 84.62 104 SER A C 1
ATOM 800 O O . SER A 1 104 ? 1.576 5.533 -9.099 1.00 84.62 104 SER A O 1
ATOM 802 N N . ALA A 1 105 ? 3.389 5.810 -10.365 1.00 89.19 105 ALA A N 1
ATOM 803 C CA . ALA A 1 105 ? 2.640 5.823 -11.620 1.00 89.19 105 ALA A CA 1
ATOM 804 C C . ALA A 1 105 ? 1.994 4.467 -11.961 1.00 89.19 105 ALA A C 1
ATOM 806 O O . ALA A 1 105 ? 0.989 4.426 -12.676 1.00 89.19 105 ALA A O 1
ATOM 807 N N . ALA A 1 106 ? 2.571 3.355 -11.499 1.00 88.69 106 ALA A N 1
ATOM 808 C CA . ALA A 1 106 ? 2.011 2.022 -11.691 1.00 88.69 106 ALA A CA 1
ATOM 809 C C . ALA A 1 106 ? 0.802 1.744 -10.782 1.00 88.69 106 ALA A C 1
ATOM 811 O O . ALA A 1 106 ? -0.008 0.897 -11.162 1.00 88.69 106 ALA A O 1
ATOM 812 N N . LEU A 1 107 ? 0.691 2.463 -9.658 1.00 88.00 107 LEU A N 1
ATOM 813 C CA . LEU A 1 107 ? -0.294 2.267 -8.585 1.00 88.00 107 LEU A CA 1
ATOM 814 C C . LEU A 1 107 ? -1.283 3.442 -8.434 1.00 88.00 107 LEU A C 1
ATOM 816 O O . LEU A 1 107 ? -1.868 3.645 -7.389 1.00 88.00 107 LEU A O 1
ATOM 820 N N . VAL A 1 108 ? -1.451 4.279 -9.463 1.00 87.56 108 VAL A N 1
ATOM 821 C CA . VAL A 1 108 ? -2.302 5.491 -9.393 1.00 87.56 108 VAL A CA 1
ATOM 822 C C . VAL A 1 108 ? -3.806 5.231 -9.602 1.00 87.56 108 VAL A C 1
ATOM 824 O O . VAL A 1 108 ? -4.577 6.164 -9.837 1.00 87.56 108 VAL A O 1
ATOM 827 N N . GLY A 1 109 ? -4.254 3.979 -9.639 1.00 90.56 109 GLY A N 1
ATOM 828 C CA . GLY A 1 109 ? -5.687 3.698 -9.732 1.00 90.56 109 GLY A CA 1
ATOM 829 C C . GLY A 1 109 ? -6.054 2.385 -9.071 1.00 90.56 109 GLY A C 1
ATOM 830 O O . GLY A 1 109 ? -5.177 1.607 -8.768 1.00 90.56 109 GLY A O 1
ATOM 831 N N . ASP A 1 110 ? -7.352 2.097 -8.984 1.00 94.50 110 ASP A N 1
ATOM 832 C CA . ASP A 1 110 ? -7.927 1.035 -8.143 1.00 94.50 110 ASP A CA 1
ATOM 833 C C . ASP A 1 110 ? -7.192 -0.311 -8.226 1.00 94.50 110 ASP A C 1
ATOM 835 O O . ASP A 1 110 ? -7.278 -0.989 -9.259 1.00 94.50 110 ASP A O 1
ATOM 839 N N . ASP A 1 111 ? -6.551 -0.744 -7.147 1.00 94.44 111 ASP A N 1
ATOM 840 C CA . ASP A 1 111 ? -5.648 -1.889 -7.095 1.00 94.44 111 ASP A CA 1
ATOM 841 C C . ASP A 1 111 ? -6.024 -2.933 -6.030 1.00 94.44 111 ASP A C 1
ATOM 843 O O . ASP A 1 111 ? -6.752 -2.690 -5.069 1.00 94.44 111 ASP A O 1
ATOM 847 N N . ASP A 1 112 ? -5.575 -4.176 -6.251 1.00 95.38 112 ASP A N 1
ATOM 848 C CA . ASP A 1 112 ? -5.731 -5.279 -5.291 1.00 95.38 112 ASP A CA 1
ATOM 849 C C . ASP A 1 112 ? -4.357 -5.654 -4.733 1.00 95.38 112 ASP A C 1
ATOM 851 O O . ASP A 1 112 ? -3.557 -6.307 -5.414 1.00 95.38 112 ASP A O 1
ATOM 855 N N . ILE A 1 113 ? -4.085 -5.234 -3.501 1.00 93.94 113 ILE A N 1
ATOM 856 C CA . ILE A 1 113 ? -2.789 -5.354 -2.841 1.00 93.94 113 ILE A CA 1
ATOM 857 C C . ILE A 1 113 ? -2.857 -6.402 -1.743 1.00 93.94 113 ILE A C 1
ATOM 859 O O . ILE A 1 113 ? -3.709 -6.371 -0.851 1.00 93.94 113 ILE A O 1
ATOM 863 N N . LYS A 1 114 ? -1.921 -7.348 -1.791 1.00 94.88 114 LYS A N 1
ATOM 864 C CA . LYS A 1 114 ? -1.807 -8.397 -0.791 1.00 94.88 114 LYS A CA 1
ATOM 865 C C . LYS A 1 114 ? -0.383 -8.513 -0.242 1.00 94.88 114 LYS A C 1
ATOM 867 O O . LYS A 1 114 ? 0.559 -8.784 -0.989 1.00 94.88 114 LYS A O 1
ATOM 872 N N . GLY A 1 115 ? -0.281 -8.408 1.07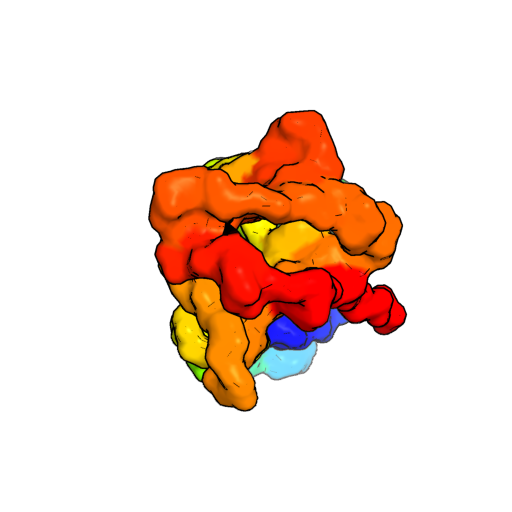8 1.00 90.69 115 GLY A N 1
ATOM 873 C CA . GLY A 1 115 ? 0.887 -8.703 1.891 1.00 90.69 115 GLY A CA 1
ATOM 874 C C . GLY A 1 115 ? 1.309 -10.173 1.880 1.00 90.69 115 GLY A C 1
ATOM 875 O O . GLY A 1 115 ? 0.683 -11.065 1.290 1.00 90.69 115 GLY A O 1
ATOM 876 N N . SER A 1 116 ? 2.444 -10.402 2.515 1.00 88.31 116 SER A N 1
ATOM 877 C CA . SER A 1 116 ? 3.123 -11.672 2.659 1.00 88.31 116 SER A CA 1
ATOM 878 C C . SER A 1 116 ? 2.603 -12.438 3.889 1.00 88.31 116 SER A C 1
ATOM 880 O O . SER A 1 116 ? 1.411 -12.662 4.037 1.00 88.31 116 SER A O 1
ATOM 882 N N . LYS A 1 117 ? 3.484 -13.021 4.702 1.00 89.00 117 LYS A N 1
ATOM 883 C CA . LYS A 1 117 ? 3.126 -13.652 5.990 1.00 89.00 117 LYS A CA 1
ATOM 884 C C . LYS A 1 117 ? 3.959 -13.102 7.151 1.00 89.00 117 LYS A C 1
ATOM 886 O O . LYS A 1 117 ? 3.942 -13.700 8.232 1.00 89.00 117 LYS A O 1
ATOM 891 N N . GLY A 1 118 ? 4.808 -12.120 6.872 1.00 87.81 118 GLY A N 1
ATOM 892 C CA . GLY A 1 118 ? 5.589 -11.392 7.865 1.00 87.81 118 GLY A CA 1
ATOM 893 C C . GLY A 1 118 ? 5.093 -9.953 7.914 1.00 87.81 118 GLY A C 1
ATOM 894 O O . GLY A 1 118 ? 4.171 -9.634 7.193 1.00 87.81 118 GLY A O 1
ATOM 895 N N . ALA A 1 119 ? 5.720 -9.110 8.730 1.00 87.94 119 ALA A N 1
ATOM 896 C CA . ALA A 1 119 ? 5.384 -7.689 8.761 1.00 87.94 119 ALA A CA 1
ATOM 897 C C . ALA A 1 119 ? 5.607 -7.050 7.383 1.00 87.94 119 ALA A C 1
ATOM 899 O O . ALA A 1 119 ? 6.717 -7.117 6.843 1.00 87.94 119 ALA A O 1
ATOM 900 N N . ASP A 1 120 ? 4.564 -6.447 6.833 1.00 87.69 120 ASP A N 1
ATOM 901 C CA . ASP A 1 120 ? 4.571 -5.784 5.540 1.00 87.69 120 ASP A CA 1
ATOM 902 C C . ASP A 1 120 ? 4.201 -4.301 5.671 1.00 87.69 120 ASP A C 1
ATOM 904 O O . ASP A 1 120 ? 3.563 -3.873 6.627 1.00 87.69 120 ASP A O 1
ATOM 908 N N . TRP A 1 121 ? 4.607 -3.506 4.685 1.00 87.31 121 TRP A N 1
ATOM 909 C CA . TRP A 1 121 ? 4.084 -2.160 4.466 1.00 87.31 121 TRP A CA 1
ATOM 910 C C . TRP A 1 121 ? 3.383 -2.185 3.118 1.00 87.31 121 TRP A C 1
ATOM 912 O O . TRP A 1 121 ? 4.003 -2.513 2.103 1.00 87.31 121 TRP A O 1
ATOM 922 N N . LEU A 1 122 ? 2.095 -1.892 3.110 1.00 90.12 122 LEU A N 1
ATOM 923 C CA . LEU A 1 122 ? 1.259 -1.883 1.922 1.00 90.12 122 LEU A CA 1
ATOM 924 C C . LEU A 1 122 ? 0.849 -0.440 1.657 1.00 90.12 122 LEU A C 1
ATOM 926 O O . LEU A 1 122 ? 0.305 0.199 2.551 1.00 90.12 122 LEU A O 1
ATOM 930 N N . ASP A 1 123 ? 1.116 0.044 0.449 1.00 89.12 123 ASP A N 1
ATOM 931 C CA . ASP A 1 123 ? 0.801 1.407 0.020 1.00 89.12 123 ASP A CA 1
ATOM 932 C C . ASP A 1 123 ? -0.044 1.345 -1.259 1.00 89.12 123 ASP A C 1
ATOM 934 O O . ASP A 1 123 ? 0.408 0.793 -2.268 1.00 89.12 123 ASP A O 1
ATOM 938 N N . GLY A 1 124 ? -1.282 1.835 -1.173 1.00 90.62 124 GLY A N 1
ATOM 939 C CA . GLY A 1 124 ? -2.233 1.939 -2.284 1.00 90.62 124 GLY A CA 1
ATOM 940 C C . GLY A 1 124 ? -1.928 3.087 -3.241 1.00 90.62 124 GLY A C 1
ATOM 941 O O . GLY A 1 124 ? -2.246 3.001 -4.420 1.00 90.62 124 GLY A O 1
ATOM 942 N N . MET A 1 125 ? -1.183 4.103 -2.794 1.00 90.25 125 MET A N 1
ATOM 943 C CA . MET A 1 125 ? -0.920 5.352 -3.512 1.00 90.25 125 MET A CA 1
ATOM 944 C C . MET A 1 125 ? -2.189 6.141 -3.840 1.00 90.25 125 MET A C 1
ATOM 946 O O . MET A 1 125 ? -2.475 7.136 -3.175 1.00 90.25 125 MET A O 1
ATOM 950 N N . GLY A 1 126 ? -2.923 5.788 -4.888 1.00 90.69 126 GLY A N 1
ATOM 951 C CA . GLY A 1 126 ? -4.170 6.477 -5.177 1.00 90.69 126 GLY A CA 1
ATOM 952 C C . GLY A 1 126 ? -5.112 5.662 -6.038 1.00 90.69 126 GLY A C 1
ATOM 953 O O . GLY A 1 126 ? -4.680 4.896 -6.885 1.00 90.69 126 GLY A O 1
ATOM 954 N N . GLY A 1 127 ? -6.408 5.915 -5.896 1.00 93.81 127 GLY A N 1
ATOM 955 C CA . GLY A 1 127 ? -7.451 5.069 -6.473 1.00 93.81 127 GLY A CA 1
ATOM 956 C C . GLY A 1 127 ? -8.369 4.539 -5.381 1.00 93.81 127 GLY A C 1
ATOM 957 O O . GLY A 1 127 ? -8.226 4.906 -4.231 1.00 93.81 127 GLY A O 1
ATOM 958 N N . GLU A 1 128 ? -9.371 3.737 -5.734 1.00 96.50 128 GLU A N 1
ATOM 959 C CA . GLU A 1 128 ? -10.155 2.998 -4.734 1.00 96.50 128 GLU A CA 1
ATOM 960 C C . GLU A 1 128 ? -9.559 1.597 -4.552 1.00 96.50 128 GLU A C 1
ATOM 962 O O . GLU A 1 128 ? -9.876 0.660 -5.297 1.00 96.50 128 GLU A O 1
ATOM 967 N N . ASP A 1 129 ? -8.688 1.451 -3.561 1.00 97.06 129 ASP A N 1
ATOM 968 C CA . ASP A 1 129 ? -7.834 0.286 -3.396 1.00 97.06 129 ASP A CA 1
ATOM 969 C C . ASP A 1 129 ? -8.381 -0.737 -2.404 1.00 97.06 129 ASP A C 1
ATOM 971 O O . ASP A 1 129 ? -9.235 -0.493 -1.544 1.00 97.06 129 ASP A O 1
ATOM 975 N N . ARG A 1 130 ? -7.865 -1.960 -2.522 1.00 97.88 130 ARG A N 1
ATOM 976 C CA . ARG A 1 130 ? -8.110 -3.035 -1.567 1.00 97.88 130 ARG A CA 1
ATOM 977 C C . ARG A 1 130 ? -6.789 -3.601 -1.069 1.00 97.88 130 ARG A C 1
ATOM 979 O O . ARG A 1 130 ? -6.130 -4.340 -1.796 1.00 97.88 130 ARG A O 1
ATOM 986 N N . LEU A 1 131 ? -6.470 -3.363 0.201 1.00 97.81 131 LEU A N 1
ATOM 987 C CA . LEU A 1 131 ? -5.237 -3.818 0.849 1.00 97.81 131 LEU A CA 1
ATOM 988 C C 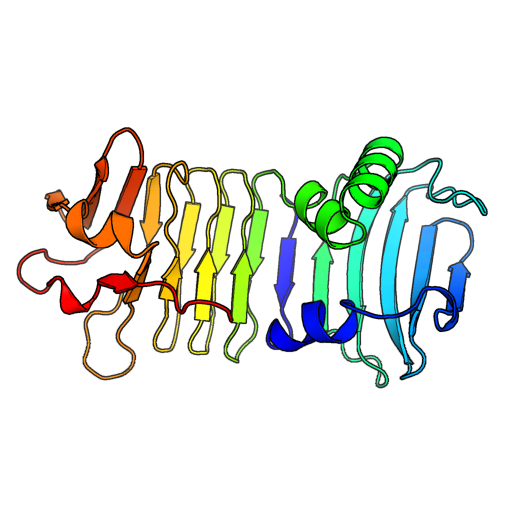. LEU A 1 131 ? -5.515 -4.944 1.855 1.00 97.81 131 LEU A C 1
ATOM 990 O O . LEU A 1 131 ? -6.490 -4.908 2.610 1.00 97.81 131 LEU A O 1
ATOM 994 N N . VAL A 1 132 ? -4.651 -5.964 1.869 1.00 97.94 132 VAL A N 1
ATOM 995 C CA . VAL A 1 132 ? -4.720 -7.100 2.806 1.00 97.94 132 VAL A CA 1
ATOM 996 C C . VAL A 1 132 ? -3.347 -7.451 3.359 1.00 97.94 132 VAL A C 1
ATOM 998 O O . VAL A 1 132 ? -2.537 -7.961 2.589 1.00 97.94 132 VAL A O 1
ATOM 1001 N N . GLY A 1 133 ? -3.128 -7.301 4.666 1.00 95.12 133 GLY A N 1
ATOM 1002 C CA . GLY A 1 133 ? -1.873 -7.672 5.345 1.00 95.12 133 GLY A CA 1
ATOM 1003 C C . GLY A 1 133 ? -1.600 -9.185 5.383 1.00 95.12 133 GLY A C 1
ATOM 1004 O O . GLY A 1 133 ? -0.532 -9.641 4.992 1.00 95.12 133 GLY A O 1
ATOM 1005 N N . ASP A 1 134 ? -2.633 -9.994 5.664 1.00 94.50 134 ASP A N 1
ATOM 1006 C CA . ASP A 1 134 ? -2.580 -11.464 5.862 1.00 94.50 134 ASP A CA 1
ATOM 1007 C C . ASP A 1 134 ? -2.052 -11.845 7.254 1.00 94.50 134 ASP A C 1
ATOM 1009 O O . ASP A 1 134 ? -2.859 -12.096 8.153 1.00 94.50 134 ASP A O 1
ATOM 1013 N N . LYS A 1 135 ? -0.736 -11.945 7.452 1.00 91.88 135 LYS A N 1
ATOM 1014 C CA . LYS A 1 135 ? -0.137 -12.240 8.763 1.00 91.88 135 LYS A CA 1
ATOM 1015 C C . LYS A 1 135 ? 1.091 -11.378 8.953 1.00 91.88 135 LYS A C 1
ATOM 1017 O O . LYS A 1 135 ? 1.919 -11.367 8.057 1.00 91.88 135 LYS A O 1
ATOM 1022 N N . GLY A 1 136 ? 1.331 -10.952 10.180 1.00 91.44 136 GLY A N 1
ATOM 1023 C CA . GLY A 1 136 ? 2.423 -10.038 10.478 1.00 91.44 136 GLY A CA 1
ATOM 1024 C C . GLY A 1 136 ? 1.865 -8.868 11.260 1.00 91.44 136 GLY A C 1
ATOM 1025 O O . GLY A 1 136 ? 0.662 -8.782 11.433 1.00 91.44 136 GLY A O 1
ATOM 1026 N N . ASP A 1 137 ? 2.744 -8.028 11.789 1.00 92.38 137 ASP A N 1
ATOM 1027 C CA . ASP A 1 137 ? 2.320 -6.717 12.272 1.00 92.38 137 ASP A CA 1
ATOM 1028 C C . ASP A 1 137 ? 2.467 -5.780 11.067 1.00 92.38 137 ASP A C 1
ATOM 1030 O O . ASP A 1 137 ? 3.594 -5.419 10.713 1.00 92.38 137 ASP A O 1
ATOM 1034 N N . ASP A 1 138 ? 1.364 -5.502 10.374 1.00 93.31 138 ASP A N 1
ATOM 1035 C CA . ASP A 1 138 ? 1.386 -4.880 9.049 1.00 93.31 138 ASP A CA 1
ATOM 1036 C C . ASP A 1 138 ? 1.069 -3.380 9.110 1.00 93.31 138 ASP A C 1
ATOM 1038 O O . ASP A 1 138 ? 0.249 -2.934 9.906 1.00 93.31 138 ASP A O 1
ATOM 1042 N N . PHE A 1 139 ? 1.686 -2.584 8.238 1.00 92.88 139 PHE A N 1
ATOM 1043 C CA . PHE A 1 139 ? 1.323 -1.188 7.987 1.00 92.88 139 PHE A CA 1
ATOM 1044 C C . PHE A 1 139 ? 0.520 -1.104 6.691 1.00 92.88 139 PHE A C 1
ATOM 1046 O O . PHE A 1 139 ? 0.983 -1.559 5.647 1.00 92.88 139 PHE A O 1
ATOM 1053 N N . LEU A 1 140 ? -0.689 -0.552 6.750 1.00 95.44 140 LEU A N 1
ATOM 1054 C CA . LEU A 1 140 ? -1.589 -0.436 5.604 1.00 95.44 140 LEU A CA 1
ATOM 1055 C C . LEU A 1 140 ? -1.933 1.034 5.372 1.00 95.44 140 LEU A C 1
ATOM 1057 O O . LEU A 1 140 ? -2.676 1.610 6.162 1.00 95.44 140 LEU A O 1
ATOM 1061 N N . ASP A 1 141 ? -1.417 1.608 4.290 1.00 94.19 141 ASP A N 1
ATOM 1062 C CA . ASP A 1 141 ? -1.708 2.958 3.810 1.00 94.19 141 ASP A CA 1
ATOM 1063 C C . ASP A 1 141 ? -2.533 2.863 2.524 1.00 94.19 141 ASP A C 1
ATOM 1065 O O . ASP A 1 141 ? -2.041 2.376 1.508 1.00 94.19 141 ASP A O 1
ATOM 1069 N N . GLY A 1 142 ? -3.803 3.266 2.579 1.00 94.44 142 GLY A N 1
ATOM 1070 C CA . GLY A 1 142 ? -4.671 3.294 1.396 1.00 94.44 142 GLY A CA 1
ATOM 1071 C C . GLY A 1 142 ? -4.228 4.338 0.369 1.00 94.44 142 GLY A C 1
ATOM 1072 O O . GLY A 1 142 ? -4.348 4.118 -0.830 1.00 94.44 142 GLY A O 1
ATOM 1073 N N . GLY A 1 143 ? -3.594 5.420 0.827 1.00 93.19 143 GLY A N 1
ATOM 1074 C CA . GLY A 1 143 ? -3.278 6.557 -0.019 1.00 93.19 143 GLY A CA 1
ATOM 1075 C C . GLY A 1 143 ? -4.494 7.456 -0.250 1.00 93.19 143 GLY A C 1
ATOM 1076 O O . GLY A 1 143 ? -5.236 7.767 0.677 1.00 93.19 143 GLY A O 1
ATOM 1077 N N . VAL A 1 144 ? -4.629 7.986 -1.465 1.00 93.75 144 VAL A N 1
ATOM 1078 C CA . VAL A 1 144 ? -5.726 8.887 -1.847 1.00 93.75 144 VAL A CA 1
ATOM 1079 C C . VAL A 1 144 ? -6.876 8.089 -2.445 1.00 93.75 144 VAL A C 1
ATOM 1081 O O . VAL A 1 144 ? -6.747 7.604 -3.568 1.00 93.75 144 VAL A O 1
ATOM 1084 N N . GLY A 1 145 ? -8.046 8.100 -1.810 1.00 95.25 145 GLY A N 1
ATOM 1085 C CA . GLY A 1 145 ? -9.199 7.418 -2.377 1.00 95.25 145 GLY A CA 1
ATOM 1086 C C . GLY A 1 145 ? -10.288 7.087 -1.379 1.00 95.25 145 GLY A C 1
ATOM 1087 O O . GLY A 1 145 ? -10.642 7.889 -0.532 1.00 95.25 145 GLY A O 1
ATOM 1088 N N . ASN A 1 146 ? -10.933 5.944 -1.562 1.00 97.25 146 ASN A N 1
ATOM 1089 C CA . ASN A 1 146 ? -11.845 5.398 -0.563 1.00 97.25 146 ASN A CA 1
ATOM 1090 C C . ASN A 1 146 ? -11.532 3.914 -0.457 1.00 97.25 146 ASN A C 1
ATOM 1092 O O . ASN A 1 146 ? -12.081 3.103 -1.213 1.00 97.25 146 ASN A O 1
ATOM 1096 N N . ASP A 1 147 ? -10.652 3.564 0.469 1.00 98.31 147 ASP A N 1
ATOM 1097 C CA . ASP A 1 147 ? -9.969 2.282 0.408 1.00 98.31 147 ASP A CA 1
ATOM 1098 C C . ASP A 1 147 ? -10.597 1.241 1.329 1.00 98.31 147 ASP A C 1
ATOM 1100 O O . ASP A 1 147 ? -11.263 1.529 2.330 1.00 98.31 147 ASP A O 1
ATOM 1104 N N . LEU A 1 148 ? -10.400 -0.030 0.987 1.00 98.44 148 LEU A N 1
ATOM 1105 C CA . LEU A 1 148 ? -10.769 -1.163 1.824 1.00 98.44 148 LEU A CA 1
ATOM 1106 C C . LEU A 1 148 ? -9.514 -1.806 2.410 1.00 98.44 148 LEU A C 1
ATOM 1108 O O . LEU A 1 148 ? -8.800 -2.535 1.721 1.00 98.44 148 LEU A O 1
ATOM 1112 N N . LEU A 1 149 ? -9.324 -1.630 3.713 1.00 98.62 149 LEU A N 1
ATOM 1113 C CA . LEU A 1 149 ? -8.166 -2.113 4.454 1.00 98.62 149 LEU A CA 1
ATOM 1114 C C . LEU A 1 149 ? -8.537 -3.328 5.321 1.00 98.62 149 LEU A C 1
ATOM 1116 O O . LEU A 1 149 ? -9.573 -3.357 6.002 1.00 98.62 149 LEU A O 1
ATOM 1120 N N . ILE A 1 150 ? -7.702 -4.365 5.269 1.00 98.50 150 ILE A N 1
ATOM 1121 C CA . ILE A 1 150 ? -7.869 -5.619 6.014 1.00 98.50 150 ILE A CA 1
ATOM 1122 C C . ILE A 1 150 ? -6.509 -6.001 6.605 1.00 98.50 150 ILE A C 1
ATOM 1124 O O . ILE A 1 150 ? -5.633 -6.434 5.859 1.00 98.50 150 ILE A O 1
ATOM 1128 N N . GLY A 1 151 ? -6.333 -5.859 7.917 1.00 96.56 151 GLY A N 1
ATOM 1129 C CA . GLY A 1 151 ? -5.052 -6.145 8.577 1.00 96.56 151 GLY A CA 1
ATOM 1130 C C . GLY A 1 151 ? -4.739 -7.641 8.554 1.00 96.56 151 GLY A C 1
ATOM 1131 O O . GLY A 1 151 ? -3.777 -8.098 7.939 1.00 96.56 151 GLY A O 1
ATOM 1132 N N . GLY A 1 152 ? -5.679 -8.451 9.041 1.00 95.75 152 GLY A N 1
ATOM 1133 C CA . GLY A 1 152 ? -5.511 -9.890 9.158 1.00 95.75 152 GLY A CA 1
ATOM 1134 C C . GLY A 1 152 ? -5.033 -10.300 10.549 1.00 95.75 152 GLY A C 1
ATOM 1135 O O . GLY A 1 152 ? -5.762 -10.173 11.531 1.00 95.75 152 GLY A O 1
ATOM 1136 N N . HIS A 1 153 ? -3.892 -10.979 10.624 1.00 93.75 153 HIS A N 1
ATOM 1137 C CA . HIS A 1 153 ? -3.367 -11.521 11.872 1.00 93.75 153 HIS A CA 1
ATOM 1138 C C . HIS A 1 153 ? -2.105 -10.796 12.328 1.00 93.75 153 HIS A C 1
ATOM 1140 O O . HIS A 1 153 ? -1.020 -11.151 11.877 1.00 93.75 153 HIS A O 1
ATOM 1146 N N . GLY A 1 154 ? -2.229 -10.011 13.388 1.00 93.19 154 GLY A N 1
ATOM 1147 C CA . GLY A 1 154 ? -1.105 -9.431 14.109 1.00 93.19 154 GLY A CA 1
ATOM 1148 C C . GLY A 1 154 ? -1.560 -8.207 14.872 1.00 93.19 154 GLY A C 1
ATOM 1149 O O . GLY A 1 154 ? -2.706 -8.168 15.316 1.00 93.19 154 GLY A O 1
ATOM 1150 N N . SER A 1 155 ? -0.636 -7.285 15.103 1.00 93.94 155 SER A N 1
ATOM 1151 C CA . SER A 1 155 ? -0.911 -5.928 15.571 1.00 93.94 155 SER A CA 1
ATOM 1152 C C . SER A 1 155 ? -0.742 -4.998 14.374 1.00 93.94 155 SER A C 1
ATOM 1154 O O . SER A 1 155 ? 0.382 -4.604 14.063 1.00 93.94 155 SER A O 1
ATOM 1156 N N . ASP A 1 156 ? -1.835 -4.685 13.690 1.00 95.81 156 ASP A N 1
ATOM 1157 C CA . ASP A 1 156 ? -1.771 -3.971 12.416 1.00 95.81 156 ASP A CA 1
ATOM 1158 C C . ASP A 1 156 ? -1.923 -2.459 12.621 1.00 95.81 156 ASP A C 1
ATOM 1160 O O . ASP A 1 156 ? -2.593 -1.993 13.540 1.00 95.81 156 ASP A O 1
ATOM 1164 N N . SER A 1 157 ? -1.279 -1.662 11.778 1.00 95.31 157 SER A N 1
ATOM 1165 C CA . SER A 1 157 ? -1.329 -0.202 11.791 1.00 95.31 157 SER A CA 1
ATOM 1166 C C . SER A 1 157 ? -1.968 0.305 10.504 1.00 95.31 157 SER A C 1
ATOM 1168 O O . SER A 1 157 ? -1.376 0.241 9.430 1.00 95.31 157 SER A O 1
ATOM 1170 N N . PHE A 1 158 ? -3.178 0.843 10.620 1.00 96.75 158 PHE A N 1
ATOM 1171 C CA . PHE A 1 158 ? -3.897 1.480 9.522 1.00 96.75 158 PHE A CA 1
ATOM 1172 C C . PHE A 1 158 ? -3.467 2.941 9.441 1.00 96.75 158 PHE A C 1
ATOM 1174 O O . PHE A 1 158 ? -3.774 3.737 10.332 1.00 96.75 158 PHE A O 1
ATOM 1181 N N . VAL A 1 159 ? -2.697 3.266 8.410 1.00 94.94 159 VAL A N 1
ATOM 1182 C CA . VAL A 1 159 ? -2.152 4.598 8.178 1.00 94.94 159 VAL A CA 1
ATOM 1183 C C . VAL A 1 159 ? -3.232 5.468 7.555 1.00 94.94 159 VAL A C 1
ATOM 1185 O O . VAL A 1 159 ? -3.857 5.078 6.576 1.00 94.94 159 VAL A O 1
ATOM 1188 N N . PHE A 1 160 ? -3.449 6.647 8.129 1.00 93.94 160 PHE A N 1
ATOM 1189 C CA . PHE A 1 160 ? -4.387 7.629 7.607 1.00 93.94 160 PHE A CA 1
ATOM 1190 C C . PHE A 1 160 ? -3.714 8.999 7.490 1.00 93.94 160 PHE A C 1
ATOM 1192 O O . PHE A 1 160 ? -3.048 9.467 8.420 1.00 93.94 160 PHE A O 1
ATOM 1199 N N . LYS A 1 161 ? -3.898 9.651 6.340 1.00 91.06 161 LYS A N 1
ATOM 1200 C CA . LYS A 1 161 ? -3.300 10.948 5.992 1.00 91.06 161 LYS A CA 1
ATOM 1201 C C . LYS A 1 161 ? -4.379 11.919 5.512 1.00 91.06 161 LYS A C 1
ATOM 1203 O O . LYS A 1 161 ? -5.437 11.511 5.041 1.00 91.06 161 LYS A O 1
ATOM 1208 N N . VAL A 1 162 ? -4.109 13.222 5.619 1.00 89.88 162 VAL A N 1
ATOM 1209 C CA . VAL A 1 162 ? -5.018 14.258 5.090 1.00 89.88 162 VAL A CA 1
ATOM 1210 C C . VAL A 1 162 ? -5.192 14.093 3.585 1.00 89.88 162 VAL A C 1
ATOM 1212 O O . VAL A 1 162 ? -4.208 13.938 2.863 1.00 89.88 162 VAL A O 1
ATOM 1215 N N . GLY A 1 163 ? -6.431 14.213 3.112 1.00 90.50 163 GLY A N 1
ATOM 1216 C CA . GLY A 1 163 ? -6.771 14.014 1.707 1.00 90.50 163 GLY A CA 1
ATOM 1217 C C . GLY A 1 163 ? -6.809 12.546 1.288 1.00 90.50 163 GLY A C 1
ATOM 1218 O O . GLY A 1 163 ? -6.879 12.283 0.088 1.00 90.50 163 GLY A O 1
ATOM 1219 N N . GLY A 1 164 ? -6.762 11.621 2.253 1.00 88.31 164 GLY A N 1
ATOM 1220 C CA . GLY A 1 164 ? -6.932 10.191 2.022 1.00 88.31 164 GLY A CA 1
ATOM 1221 C C . GLY A 1 164 ? -8.368 9.808 1.678 1.00 88.31 164 GLY A C 1
ATOM 1222 O O . GLY A 1 164 ? -8.569 8.808 1.015 1.00 88.31 164 GLY A O 1
ATOM 1223 N N . GLY A 1 165 ? -9.360 10.641 2.027 1.00 95.06 165 GLY A N 1
ATOM 1224 C CA . GLY A 1 165 ? -10.768 10.372 1.735 1.00 95.06 165 GLY A CA 1
ATOM 1225 C C . GLY A 1 165 ? -11.438 9.496 2.795 1.00 95.06 165 GLY A C 1
ATOM 1226 O O . GLY A 1 165 ? -11.216 9.682 3.993 1.00 95.06 165 GLY A O 1
ATOM 1227 N N . THR A 1 166 ? -12.357 8.611 2.392 1.00 97.31 166 THR A N 1
ATOM 1228 C CA . THR A 1 166 ? -13.145 7.781 3.319 1.00 97.31 166 THR A CA 1
ATOM 1229 C C . THR A 1 166 ? -12.784 6.301 3.218 1.00 97.31 166 THR A C 1
ATOM 1231 O O . THR A 1 166 ? -13.317 5.571 2.378 1.00 97.31 166 THR A O 1
ATOM 1234 N N . ASP A 1 167 ? -11.999 5.835 4.184 1.00 98.00 167 ASP A N 1
ATOM 1235 C CA . ASP A 1 167 ? -11.488 4.468 4.232 1.00 98.00 167 ASP A CA 1
ATOM 1236 C C . ASP A 1 167 ? -12.319 3.547 5.122 1.00 98.00 167 ASP A C 1
ATOM 1238 O O . ASP A 1 167 ? -12.985 3.950 6.086 1.00 98.00 167 ASP A O 1
ATOM 1242 N N . PHE A 1 168 ? -12.251 2.252 4.825 1.00 98.31 168 PHE A N 1
ATOM 1243 C CA . PHE A 1 168 ? -12.972 1.200 5.522 1.00 98.31 168 PHE A CA 1
ATOM 1244 C C . PHE A 1 168 ? -12.015 0.143 6.059 1.00 98.31 168 PHE A C 1
ATOM 1246 O O . PHE A 1 168 ? -11.466 -0.651 5.300 1.00 98.31 168 PHE A O 1
ATOM 1253 N N . VAL A 1 169 ? -11.930 0.030 7.384 1.00 98.50 169 VAL A N 1
ATOM 1254 C CA . VAL A 1 169 ? -11.200 -1.059 8.043 1.00 98.50 169 VAL A CA 1
ATOM 1255 C C . VAL A 1 169 ? -12.165 -2.171 8.414 1.00 98.50 169 VAL A C 1
ATOM 1257 O O . VAL A 1 169 ? -13.159 -1.952 9.113 1.00 98.50 169 VAL A O 1
ATOM 1260 N N . LYS A 1 170 ? -11.902 -3.386 7.932 1.00 97.69 170 LYS A N 1
ATOM 1261 C CA . LYS A 1 170 ? -12.861 -4.492 8.049 1.00 97.69 170 LYS A CA 1
ATOM 1262 C C . LYS A 1 170 ? -12.753 -5.298 9.345 1.00 97.69 170 LYS A C 1
ATOM 1264 O O . LYS A 1 170 ? -13.767 -5.855 9.774 1.00 97.69 170 LYS A O 1
ATOM 1269 N N . ASP A 1 171 ? -11.556 -5.425 9.901 1.00 96.00 171 ASP A N 1
ATOM 1270 C CA . ASP A 1 171 ? -11.220 -6.388 10.955 1.00 96.00 171 ASP A CA 1
ATOM 1271 C C . ASP A 1 171 ? -10.443 -5.785 12.131 1.00 96.00 171 ASP A C 1
ATOM 1273 O O . ASP A 1 171 ? -9.791 -6.526 12.858 1.00 96.00 171 ASP A O 1
ATOM 1277 N N . PHE A 1 172 ? -10.610 -4.476 12.363 1.00 96.81 172 PHE A N 1
ATOM 1278 C CA . PHE A 1 172 ? -9.938 -3.750 13.441 1.00 96.81 172 PHE A CA 1
ATOM 1279 C C . PHE A 1 172 ? -10.119 -4.430 14.809 1.00 96.81 172 PHE A C 1
ATOM 1281 O O . PHE A 1 172 ? -11.240 -4.593 15.308 1.00 96.81 172 PHE A O 1
ATOM 1288 N N . ASN A 1 173 ? -9.007 -4.803 15.431 1.00 94.06 173 ASN A N 1
ATOM 1289 C CA . ASN A 1 173 ? -8.953 -5.582 16.654 1.00 94.06 173 ASN A CA 1
ATOM 1290 C C . ASN A 1 173 ? -8.559 -4.726 17.868 1.00 94.06 173 ASN A C 1
ATOM 1292 O O . ASN A 1 173 ? -7.420 -4.302 18.022 1.00 94.06 173 ASN A O 1
ATOM 1296 N N . LEU A 1 174 ? -9.493 -4.546 18.807 1.00 90.94 174 LEU A N 1
ATOM 1297 C CA . LEU A 1 174 ? -9.258 -3.822 20.067 1.00 90.94 174 LEU A CA 1
ATOM 1298 C C . LEU A 1 174 ? -8.584 -4.669 21.171 1.00 90.94 174 LEU A C 1
ATOM 1300 O O . LEU A 1 174 ? -8.380 -4.200 22.291 1.00 90.94 174 LEU A O 1
ATOM 1304 N N . GLY A 1 175 ? -8.314 -5.954 20.928 1.00 82.38 175 GLY A N 1
ATOM 1305 C CA . GLY A 1 175 ? -7.910 -6.909 21.960 1.00 82.38 175 GLY A CA 1
ATOM 1306 C C . GLY A 1 175 ? -6.434 -6.825 22.364 1.00 82.38 175 GLY A C 1
ATOM 1307 O O . GLY A 1 175 ? -5.560 -6.685 21.524 1.00 82.38 175 GLY A O 1
ATOM 1308 N N . ASN A 1 176 ? -6.128 -7.052 23.650 1.00 57.72 176 ASN A N 1
ATOM 1309 C CA . ASN A 1 176 ? -4.784 -6.957 24.271 1.00 57.72 176 ASN A CA 1
ATOM 1310 C C . ASN A 1 176 ? -3.678 -7.914 23.735 1.00 57.72 176 ASN A C 1
ATOM 1312 O O . ASN A 1 176 ? -2.602 -8.002 24.329 1.00 57.72 176 ASN A O 1
ATOM 1316 N N . LYS A 1 177 ? -3.927 -8.701 22.684 1.00 57.34 177 LYS A N 1
ATOM 1317 C CA . LYS A 1 177 ? -2.926 -9.549 22.012 1.00 57.34 177 LYS A CA 1
ATOM 1318 C C . LYS A 1 177 ? -3.117 -9.394 20.506 1.00 57.34 177 LYS A C 1
ATOM 1320 O O . LYS A 1 177 ? -4.021 -10.033 19.974 1.00 57.34 177 LYS A O 1
ATOM 1325 N N . GLY A 1 178 ? -2.279 -8.583 19.865 1.00 68.88 178 GLY A N 1
ATOM 1326 C CA . GLY A 1 178 ? -2.514 -8.161 18.483 1.00 68.88 178 GLY A CA 1
ATOM 1327 C C . GLY A 1 178 ? -3.569 -7.064 18.431 1.00 68.88 178 GLY A C 1
ATOM 1328 O O . GLY A 1 178 ? -4.644 -7.299 17.898 1.00 68.88 178 GLY A O 1
ATOM 1329 N N . SER A 1 179 ? -3.333 -5.955 19.142 1.00 87.00 179 SER A N 1
ATOM 1330 C CA . SER A 1 179 ? -4.208 -4.786 19.020 1.00 87.00 179 SER A CA 1
ATOM 1331 C C . SER A 1 179 ? -3.833 -4.048 17.755 1.00 87.00 179 SER A C 1
ATOM 1333 O O . SER A 1 179 ? -2.643 -3.839 17.520 1.00 87.00 179 SER A O 1
ATOM 1335 N N . ASP A 1 180 ? -4.835 -3.605 17.021 1.00 96.12 180 ASP A N 1
ATOM 1336 C CA . ASP A 1 180 ? -4.616 -2.751 15.873 1.00 96.12 180 ASP A CA 1
ATOM 1337 C C . ASP A 1 180 ? -4.547 -1.290 16.303 1.00 96.12 180 ASP A C 1
ATOM 1339 O O . ASP A 1 180 ? -5.090 -0.882 17.337 1.00 96.12 180 ASP A O 1
ATOM 1343 N N . PHE A 1 181 ? -3.881 -0.495 15.483 1.00 95.50 181 PHE A N 1
ATOM 1344 C CA . PHE A 1 181 ? -3.671 0.923 15.687 1.00 95.50 181 PHE A CA 1
ATOM 1345 C C . PHE A 1 181 ? -4.060 1.700 14.439 1.00 95.50 181 PHE A C 1
ATOM 1347 O O . PHE A 1 181 ? -4.028 1.204 13.316 1.00 95.50 181 PHE A O 1
ATOM 1354 N N . ILE A 1 182 ? -4.421 2.954 14.653 1.00 95.94 182 ILE A N 1
ATOM 1355 C CA . ILE A 1 182 ? -4.585 3.955 13.611 1.00 95.94 182 ILE A CA 1
ATOM 1356 C C . ILE A 1 182 ? -3.370 4.854 13.708 1.00 95.94 182 ILE A C 1
ATOM 1358 O O . ILE A 1 182 ? -3.168 5.511 14.731 1.00 95.94 182 ILE A O 1
ATOM 1362 N N . ALA A 1 183 ? -2.550 4.848 12.670 1.00 94.38 183 ALA A N 1
ATOM 1363 C CA . ALA A 1 183 ? -1.344 5.647 12.606 1.00 94.38 183 ALA A CA 1
ATOM 1364 C C . ALA A 1 183 ? -1.617 6.905 11.778 1.00 94.38 183 ALA A C 1
ATOM 1366 O O . ALA A 1 183 ? -2.027 6.820 10.625 1.00 94.38 183 ALA A O 1
ATOM 1367 N N . VAL A 1 184 ? -1.406 8.077 12.368 1.00 93.75 184 VAL A N 1
ATOM 1368 C CA . VAL A 1 184 ? -1.661 9.373 11.722 1.00 93.75 184 VAL A CA 1
ATOM 1369 C C . VAL A 1 184 ? -0.491 10.317 11.919 1.00 93.75 184 VAL A C 1
ATOM 1371 O O . VAL A 1 184 ? 0.298 10.149 12.850 1.00 93.75 184 VAL A O 1
ATOM 1374 N N . ASP A 1 185 ? -0.399 11.358 11.097 1.00 90.31 185 ASP A N 1
ATOM 1375 C CA . ASP A 1 185 ? 0.483 12.481 11.409 1.00 90.31 185 ASP A CA 1
ATOM 1376 C C . ASP A 1 185 ? 0.158 13.038 12.802 1.00 90.31 185 ASP A C 1
ATOM 1378 O O . ASP A 1 185 ? -1.008 13.137 13.195 1.00 90.31 185 ASP A O 1
ATOM 1382 N N . ALA A 1 186 ? 1.190 13.414 13.563 1.00 88.06 186 ALA A N 1
ATOM 1383 C CA . ALA A 1 186 ? 1.033 13.823 14.962 1.00 88.06 186 ALA A CA 1
ATOM 1384 C C . ALA A 1 186 ? 0.032 14.980 15.134 1.00 88.06 186 ALA A C 1
ATOM 1386 O O . ALA A 1 186 ? -0.739 14.998 16.096 1.00 88.06 186 ALA A O 1
ATOM 1387 N N . ASP A 1 187 ? -0.004 15.897 14.166 1.00 89.06 187 ASP A N 1
ATOM 1388 C CA . ASP A 1 187 ? -0.914 17.042 14.150 1.00 89.06 187 ASP A CA 1
ATOM 1389 C C . ASP A 1 187 ? -2.387 16.641 13.938 1.00 89.06 187 ASP A C 1
ATOM 1391 O O . ASP A 1 187 ? -3.278 17.415 14.279 1.00 89.06 187 ASP A O 1
ATOM 1395 N N . LEU A 1 188 ? -2.670 15.437 13.419 1.00 89.06 188 LEU A N 1
ATOM 1396 C CA . LEU A 1 188 ? -4.031 14.931 13.192 1.00 89.06 188 LEU A CA 1
ATOM 1397 C C . LEU A 1 188 ? -4.654 14.260 14.412 1.00 89.06 188 LEU A C 1
ATOM 1399 O O . LEU A 1 188 ? -5.876 14.118 14.467 1.00 89.06 188 LEU A O 1
ATOM 1403 N N . ILE A 1 189 ? -3.850 13.881 15.408 1.00 88.38 189 ILE A N 1
ATOM 1404 C CA . ILE A 1 189 ? -4.338 13.168 16.597 1.00 88.38 189 ILE A CA 1
ATOM 1405 C C . ILE A 1 189 ? -5.421 13.979 17.317 1.00 88.38 189 ILE A C 1
ATOM 1407 O O . ILE A 1 189 ? -6.428 13.423 17.754 1.00 88.38 189 ILE A O 1
ATOM 1411 N N . GLU A 1 190 ? -5.246 15.299 17.417 1.00 89.12 190 GLU A N 1
ATOM 1412 C CA . GLU A 1 190 ? -6.210 16.179 18.089 1.00 89.12 190 GLU A CA 1
ATOM 1413 C C . GLU A 1 190 ? -7.511 16.384 17.294 1.00 89.12 190 GLU A C 1
ATOM 1415 O O . GLU A 1 190 ? -8.526 16.767 17.880 1.00 89.12 190 GLU A O 1
ATOM 1420 N N . PHE A 1 191 ? -7.503 16.109 15.986 1.00 90.06 191 PHE A N 1
ATOM 1421 C CA . PHE A 1 191 ? -8.670 16.236 15.109 1.00 90.06 191 PHE A CA 1
ATOM 1422 C C . PHE A 1 191 ? -9.496 14.953 15.011 1.00 90.06 191 PHE A C 1
ATOM 1424 O O . PHE A 1 191 ? -10.587 14.985 14.451 1.00 90.06 191 PHE A O 1
ATOM 1431 N N . ALA A 1 192 ? -9.019 13.842 15.577 1.00 94.19 192 ALA A N 1
ATOM 1432 C CA . ALA A 1 192 ? -9.733 12.577 15.552 1.00 94.19 192 ALA A CA 1
ATOM 1433 C C . ALA A 1 192 ? -10.987 12.622 16.443 1.00 94.19 192 ALA A C 1
ATOM 1435 O O . ALA A 1 192 ? -10.925 12.492 17.671 1.00 94.19 192 ALA A O 1
ATOM 1436 N N . HIS A 1 193 ? -12.156 12.759 15.819 1.00 95.50 193 HIS A N 1
ATOM 1437 C CA . HIS A 1 193 ? -13.447 12.704 16.498 1.00 95.50 193 HIS A CA 1
ATOM 1438 C C . HIS A 1 193 ? -14.204 11.443 16.103 1.00 95.50 193 HIS A C 1
ATOM 1440 O O . HIS A 1 193 ? -14.540 11.263 14.938 1.00 95.50 193 HIS A O 1
ATOM 1446 N N . TRP A 1 194 ? -14.521 10.577 17.069 1.00 97.19 194 TRP A N 1
ATOM 1447 C CA . TRP A 1 194 ? -15.224 9.328 16.780 1.00 97.19 194 TRP A CA 1
ATOM 1448 C C . TRP A 1 194 ? -16.657 9.290 17.299 1.00 97.19 194 TRP A C 1
ATOM 1450 O O . TRP A 1 194 ? -16.987 9.818 18.362 1.00 97.19 194 TRP A O 1
ATOM 1460 N N . GLN A 1 195 ? -17.518 8.619 16.539 1.00 97.62 195 GLN A N 1
ATOM 1461 C CA . GLN A 1 195 ? -18.911 8.374 16.893 1.00 97.62 195 GLN A CA 1
ATOM 1462 C C . GLN A 1 195 ? -19.378 7.012 16.382 1.00 97.62 195 GLN A C 1
ATOM 1464 O O . GLN A 1 195 ? -18.907 6.512 15.359 1.00 97.62 195 GLN A O 1
ATOM 1469 N N . GLN A 1 196 ? -20.343 6.424 17.084 1.00 98.31 196 GLN A N 1
ATOM 1470 C CA . GLN A 1 196 ? -21.011 5.214 16.620 1.00 98.31 196 GLN A CA 1
ATOM 1471 C C . GLN A 1 196 ? -21.954 5.544 15.454 1.00 98.31 196 GLN A C 1
ATOM 1473 O O . GLN A 1 196 ? -22.823 6.407 15.591 1.00 98.31 196 GLN A O 1
ATOM 1478 N N . ASP A 1 197 ? -21.855 4.796 14.355 1.00 97.88 197 ASP A N 1
ATOM 1479 C CA . ASP A 1 197 ? -22.838 4.781 13.268 1.00 97.88 197 ASP A CA 1
ATOM 1480 C C . ASP A 1 197 ? -23.284 3.345 12.959 1.00 97.88 197 ASP A C 1
ATOM 1482 O O . ASP A 1 197 ? -22.572 2.529 12.360 1.00 97.88 197 ASP A O 1
ATOM 1486 N N . GLY A 1 198 ? -24.491 3.001 13.413 1.00 97.19 198 GLY A N 1
ATOM 1487 C CA . GLY A 1 198 ? -25.005 1.639 13.336 1.00 97.19 198 GLY A CA 1
ATOM 1488 C C . GLY A 1 198 ? -24.081 0.658 14.062 1.00 97.19 198 GLY A C 1
ATOM 1489 O O . GLY A 1 198 ? -23.963 0.698 15.283 1.00 97.19 198 GLY A O 1
ATOM 1490 N N . LYS A 1 199 ? -23.440 -0.241 13.308 1.00 96.69 199 LYS A N 1
ATOM 1491 C CA . LYS A 1 199 ? -22.473 -1.222 13.836 1.00 96.69 199 LYS A CA 1
ATOM 1492 C C . LYS A 1 199 ? -21.012 -0.813 13.630 1.00 96.69 199 LYS A C 1
ATOM 1494 O O . LYS A 1 199 ? -20.138 -1.650 13.801 1.00 96.69 199 LYS A O 1
ATOM 1499 N N . ASN A 1 200 ? -20.750 0.396 13.155 1.00 98.12 200 ASN A N 1
ATOM 1500 C CA . ASN A 1 200 ? -19.403 0.840 12.831 1.00 98.12 200 ASN A CA 1
ATOM 1501 C C . ASN A 1 200 ? -19.004 1.982 13.758 1.00 98.12 200 ASN A C 1
ATOM 1503 O O . ASN A 1 200 ? -19.850 2.792 14.146 1.00 98.12 200 ASN A O 1
ATOM 1507 N N . LEU A 1 201 ? -17.708 2.085 14.019 1.00 98.19 201 LEU A N 1
ATOM 1508 C CA . LEU A 1 201 ? -17.108 3.298 14.540 1.00 98.19 201 LEU A CA 1
ATOM 1509 C C . LEU A 1 201 ? -16.695 4.170 13.357 1.00 98.19 201 LEU A C 1
ATOM 1511 O O . LEU A 1 201 ? -16.021 3.692 12.447 1.00 98.19 201 LEU A O 1
ATOM 1515 N N . VAL A 1 202 ? -17.097 5.435 13.361 1.00 98.25 202 VAL A N 1
ATOM 1516 C CA . VAL A 1 202 ? -16.655 6.420 12.370 1.00 98.25 202 VAL A CA 1
ATOM 1517 C C . VAL A 1 202 ? -15.740 7.400 13.069 1.00 98.25 202 VAL A C 1
ATOM 1519 O O . VAL A 1 202 ? -16.170 8.029 14.034 1.00 98.25 202 VAL A O 1
ATOM 1522 N N . ILE A 1 203 ? -14.515 7.527 12.574 1.00 97.62 203 ILE A N 1
ATOM 1523 C CA . ILE A 1 203 ? -13.529 8.511 13.006 1.00 97.62 203 ILE A CA 1
ATOM 1524 C C . ILE A 1 203 ? -13.469 9.576 11.918 1.00 97.62 203 ILE A C 1
ATOM 1526 O O . ILE A 1 203 ? -13.208 9.269 10.759 1.00 97.62 203 ILE A O 1
ATOM 1530 N N . ASP A 1 204 ? -13.790 10.806 12.285 1.00 96.19 204 ASP A N 1
ATOM 1531 C CA . ASP A 1 204 ? -13.824 11.970 11.410 1.00 96.19 204 ASP A CA 1
ATOM 1532 C C . ASP A 1 204 ? -12.600 12.836 11.719 1.00 96.19 204 ASP A C 1
ATOM 1534 O O . ASP A 1 204 ? -12.417 13.239 12.871 1.00 96.19 204 ASP A O 1
ATOM 1538 N N . PHE A 1 205 ? -11.766 13.080 10.706 1.00 93.75 205 PHE A N 1
ATOM 1539 C CA . PHE A 1 205 ? -10.583 13.945 10.781 1.00 93.75 205 PHE A CA 1
ATOM 1540 C C . PHE A 1 205 ? -10.848 15.343 10.186 1.00 93.75 205 PHE A C 1
ATOM 1542 O O . PHE A 1 205 ? -9.959 16.195 10.160 1.00 93.75 205 PHE A O 1
ATOM 1549 N N . GLY A 1 206 ? -12.086 15.611 9.757 1.00 90.69 206 GLY A N 1
ATOM 1550 C CA . GLY A 1 206 ? -12.530 16.848 9.123 1.00 90.69 206 GLY A CA 1
ATOM 1551 C C . GLY A 1 206 ? -12.696 16.730 7.604 1.00 90.69 206 GLY A C 1
ATOM 1552 O O . GLY A 1 206 ? -12.046 15.945 6.929 1.00 90.69 206 GLY A O 1
ATOM 1553 N N . GLY A 1 207 ? -13.572 17.556 7.023 1.00 88.56 207 GLY A N 1
ATOM 1554 C CA . GLY A 1 207 ? -13.783 17.561 5.570 1.00 88.56 207 GLY A CA 1
ATOM 1555 C C . GLY A 1 207 ? -14.386 16.250 5.047 1.00 88.56 207 GLY A C 1
ATOM 1556 O O . GLY A 1 207 ? -15.466 15.851 5.488 1.00 88.56 207 GLY A O 1
ATOM 1557 N N . GLU A 1 208 ? -13.719 15.633 4.068 1.00 89.31 208 GLU A N 1
ATOM 1558 C CA . GLU A 1 208 ? -14.080 14.320 3.501 1.00 89.31 208 GLU A CA 1
ATOM 1559 C C . GLU A 1 208 ? -13.276 13.165 4.130 1.00 89.31 208 GLU A C 1
ATOM 1561 O O . GLU A 1 208 ? -13.545 12.003 3.827 1.00 89.31 208 GLU A O 1
ATOM 1566 N N . ASP A 1 209 ? -12.358 13.484 5.049 1.00 94.75 209 ASP A N 1
ATOM 1567 C CA . ASP A 1 209 ? -11.373 12.565 5.610 1.00 94.75 209 ASP A CA 1
ATOM 1568 C C . ASP A 1 209 ? -11.962 11.770 6.784 1.00 94.75 209 ASP A C 1
ATOM 1570 O O . ASP A 1 209 ? -12.234 12.305 7.869 1.00 94.75 209 ASP A O 1
ATOM 1574 N N . LYS A 1 210 ? -12.205 10.475 6.558 1.00 96.81 210 LYS A N 1
ATOM 1575 C CA . LYS A 1 210 ? -12.856 9.583 7.523 1.00 96.81 210 LYS A CA 1
ATOM 1576 C C . LYS A 1 210 ? -12.255 8.191 7.502 1.00 96.81 210 LYS A C 1
ATOM 1578 O O . LYS A 1 210 ? -12.021 7.624 6.446 1.00 96.81 210 LYS A O 1
ATOM 1583 N N . LEU A 1 211 ? -12.174 7.584 8.680 1.00 97.75 211 LEU A N 1
ATOM 1584 C CA . LEU A 1 211 ? -11.852 6.171 8.833 1.00 97.75 211 LEU A CA 1
ATOM 1585 C C . LEU A 1 211 ? -13.024 5.439 9.486 1.00 97.75 211 LEU A C 1
ATOM 1587 O O . LEU A 1 211 ? -13.466 5.774 10.589 1.00 97.75 211 LEU A O 1
ATOM 1591 N N . ILE A 1 212 ? -13.556 4.432 8.798 1.00 98.31 212 ILE A N 1
ATOM 1592 C CA . ILE A 1 212 ? -14.727 3.672 9.235 1.00 98.31 212 ILE A CA 1
ATOM 1593 C C . ILE A 1 212 ? -14.289 2.274 9.661 1.00 98.31 212 ILE A C 1
ATOM 1595 O O . ILE A 1 212 ? -14.049 1.402 8.824 1.00 98.31 212 ILE A O 1
ATOM 1599 N N . LEU A 1 213 ? -14.281 2.024 10.969 1.00 98.31 213 LEU A N 1
ATOM 1600 C CA . LEU A 1 213 ? -13.981 0.709 11.528 1.00 98.31 213 LEU A CA 1
ATOM 1601 C C . LEU A 1 213 ? -15.261 -0.128 11.596 1.00 98.31 213 LEU A C 1
ATOM 1603 O O . LEU A 1 213 ? -16.224 0.200 12.302 1.00 98.31 213 LEU A O 1
ATOM 1607 N N . LYS A 1 214 ? -15.305 -1.221 10.837 1.00 97.94 214 LYS A N 1
ATOM 1608 C CA . LYS A 1 214 ? -16.467 -2.112 10.794 1.00 97.94 214 LYS A CA 1
ATOM 1609 C C . LYS A 1 214 ? -16.558 -2.947 12.063 1.00 97.94 214 LYS A C 1
ATOM 1611 O O . LYS A 1 214 ? -15.589 -3.574 12.466 1.00 97.94 214 LYS A O 1
ATOM 1616 N N . HIS A 1 215 ? -17.765 -3.039 12.622 1.00 96.06 215 HIS A N 1
ATOM 1617 C CA . HIS A 1 215 ? -18.056 -3.885 13.787 1.00 96.06 215 HIS A CA 1
ATOM 1618 C C . HIS A 1 215 ? -17.236 -3.544 15.040 1.00 96.06 215 HIS A C 1
ATOM 1620 O O . HIS A 1 215 ? -17.001 -4.418 15.871 1.00 96.06 215 HIS A O 1
ATOM 1626 N N . VAL A 1 216 ? -16.845 -2.276 15.174 1.00 96.31 216 VAL A N 1
ATOM 1627 C CA . VAL A 1 216 ? -16.214 -1.729 16.375 1.00 96.31 216 VAL A CA 1
ATOM 1628 C C . VAL A 1 216 ? -17.244 -0.902 17.137 1.00 96.31 216 VAL A C 1
ATOM 1630 O O . VAL A 1 216 ? -17.927 -0.061 16.546 1.00 96.31 216 VAL A O 1
ATOM 1633 N N . ASP A 1 217 ? -17.351 -1.150 18.440 1.00 95.75 217 ASP A N 1
ATOM 1634 C CA . ASP A 1 217 ? -18.226 -0.403 19.340 1.00 95.75 217 ASP A CA 1
ATOM 1635 C C . ASP A 1 217 ? -17.468 0.787 19.951 1.00 95.75 217 ASP A C 1
ATOM 1637 O O . ASP A 1 217 ? -16.382 0.645 20.514 1.00 95.75 217 ASP A O 1
ATOM 1641 N N . ALA A 1 218 ? -18.055 1.982 19.868 1.00 95.62 218 ALA A N 1
ATOM 1642 C CA . ALA A 1 218 ? -17.452 3.230 20.339 1.00 95.62 218 ALA A CA 1
ATOM 1643 C C . ALA A 1 218 ? -17.168 3.259 21.848 1.00 95.62 218 ALA A C 1
ATOM 1645 O O . ALA A 1 218 ? -16.329 4.039 22.291 1.00 95.62 218 ALA A O 1
ATOM 1646 N N . GLU A 1 219 ? -17.867 2.436 22.635 1.00 94.69 219 GLU A N 1
ATOM 1647 C CA . GLU A 1 219 ? -17.666 2.324 24.085 1.00 94.69 219 GLU A CA 1
ATOM 1648 C C . GLU A 1 219 ? -16.364 1.592 24.447 1.00 94.69 219 GLU A C 1
ATOM 1650 O O . GLU A 1 219 ? -15.791 1.862 25.503 1.00 94.69 219 GLU A O 1
ATOM 1655 N N . ASP A 1 220 ? -15.885 0.710 23.565 1.00 93.62 220 ASP A N 1
ATOM 1656 C CA . ASP A 1 220 ? -14.641 -0.048 23.745 1.00 93.62 220 ASP A CA 1
ATOM 1657 C C . ASP A 1 220 ? -13.431 0.660 23.105 1.00 93.62 220 ASP A C 1
ATOM 1659 O O . ASP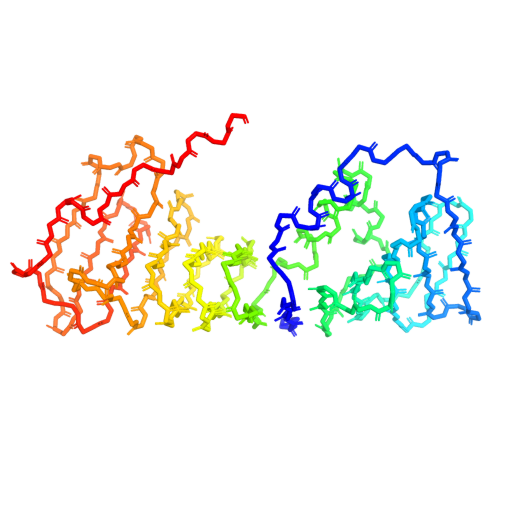 A 1 220 ? -12.278 0.307 23.367 1.00 93.62 220 ASP A O 1
ATOM 1663 N N . PHE A 1 221 ? -13.680 1.680 22.279 1.00 94.94 221 PHE A N 1
ATOM 1664 C CA . PHE A 1 221 ? -12.646 2.471 21.624 1.00 94.94 221 PHE A CA 1
ATOM 1665 C C . PHE A 1 221 ? -12.139 3.616 22.514 1.00 94.94 221 PHE A C 1
ATOM 1667 O O . PHE A 1 221 ? -12.877 4.235 23.282 1.00 94.94 221 PHE A O 1
ATOM 1674 N N . SER A 1 222 ? -10.854 3.942 22.388 1.00 92.88 222 SER A N 1
ATOM 1675 C CA . SER A 1 222 ? -10.233 5.074 23.077 1.00 92.88 222 SER A CA 1
ATOM 1676 C C . SER A 1 222 ? -9.098 5.661 22.246 1.00 92.88 222 SER A C 1
ATOM 1678 O O . SER A 1 222 ? -8.565 4.998 21.359 1.00 92.88 222 SER A O 1
ATOM 1680 N N . SER A 1 223 ? -8.657 6.870 22.593 1.00 91.19 223 SER A N 1
ATOM 1681 C CA . SER A 1 223 ? -7.526 7.535 21.933 1.00 91.19 223 SER A CA 1
ATOM 1682 C C . SER A 1 223 ? -6.215 6.741 21.981 1.00 91.19 223 SER A C 1
ATOM 1684 O O . SER A 1 223 ? -5.311 7.051 21.225 1.00 91.19 223 SER A O 1
ATOM 1686 N N . ASN A 1 224 ? -6.087 5.717 22.833 1.00 91.19 224 ASN A N 1
ATOM 1687 C CA . ASN A 1 224 ? -4.885 4.875 22.892 1.00 91.19 224 ASN A CA 1
ATOM 1688 C C . ASN A 1 224 ? -4.676 4.018 21.632 1.00 91.19 224 ASN A C 1
ATOM 1690 O O . ASN A 1 224 ? -3.579 3.505 21.435 1.00 91.19 224 ASN A O 1
ATOM 1694 N N . PHE A 1 225 ? -5.717 3.841 20.814 1.00 93.88 225 PHE A N 1
ATOM 1695 C CA . PHE A 1 225 ? -5.626 3.155 19.525 1.00 93.88 225 PHE A CA 1
ATOM 1696 C C . PHE A 1 225 ? -5.223 4.095 18.386 1.00 93.88 225 PHE A C 1
ATOM 1698 O O . PHE A 1 225 ? -5.052 3.633 17.267 1.00 93.88 225 PHE A O 1
ATOM 1705 N N . ILE A 1 226 ? -5.073 5.395 18.654 1.00 94.06 226 ILE A N 1
ATOM 1706 C CA . ILE A 1 226 ? -4.605 6.383 17.684 1.00 94.06 226 ILE A CA 1
ATOM 1707 C C . ILE A 1 226 ? -3.192 6.783 18.090 1.00 94.06 226 ILE A C 1
ATOM 1709 O O . ILE A 1 226 ? -2.968 7.306 19.183 1.00 94.06 226 ILE A O 1
ATOM 1713 N N . VAL A 1 227 ? -2.234 6.507 17.217 1.00 92.31 227 VAL A N 1
ATOM 1714 C CA . VAL A 1 227 ? -0.812 6.739 17.455 1.00 92.31 227 VAL A CA 1
ATOM 1715 C C . VAL A 1 227 ? -0.258 7.677 16.394 1.00 92.31 227 VAL A C 1
ATOM 1717 O O . VAL A 1 227 ? -0.739 7.715 15.263 1.00 92.31 227 VAL A O 1
ATOM 1720 N N . ALA A 1 228 ? 0.770 8.438 16.762 1.00 89.88 228 ALA A N 1
ATOM 1721 C CA . ALA A 1 228 ? 1.546 9.156 15.765 1.00 89.88 228 ALA A CA 1
ATOM 1722 C C . ALA A 1 228 ? 2.273 8.132 14.887 1.00 89.88 228 ALA A C 1
ATOM 1724 O O . ALA A 1 228 ? 2.827 7.160 15.415 1.00 89.88 228 ALA A O 1
ATOM 1725 N N . LEU A 1 229 ? 2.302 8.369 13.577 1.00 80.31 229 LEU A N 1
ATOM 1726 C CA . LEU A 1 229 ? 3.241 7.700 12.690 1.00 80.31 229 LEU A CA 1
ATOM 1727 C C . LEU A 1 229 ? 4.643 7.825 13.303 1.00 80.31 229 LEU A C 1
ATOM 1729 O O . LEU A 1 229 ? 4.998 8.910 13.783 1.00 80.31 229 LEU A O 1
ATOM 1733 N N . PRO A 1 230 ? 5.433 6.738 13.349 1.00 62.66 230 PRO A N 1
ATOM 1734 C CA . PRO A 1 230 ? 6.821 6.864 13.753 1.00 62.66 230 PRO A CA 1
ATOM 1735 C C . PRO A 1 230 ? 7.469 7.919 12.854 1.00 62.66 230 PRO A C 1
ATOM 1737 O O . PRO A 1 230 ? 7.310 7.860 11.636 1.00 62.66 230 PRO A O 1
ATOM 1740 N N . GLU A 1 231 ? 8.168 8.897 13.443 1.00 42.66 231 GLU A N 1
ATOM 1741 C CA . GLU A 1 231 ? 9.071 9.742 12.662 1.00 42.66 231 GLU A CA 1
ATOM 1742 C C . GLU A 1 231 ? 10.049 8.778 11.986 1.00 42.66 231 GLU A C 1
ATOM 1744 O O . GLU A 1 231 ? 10.895 8.175 12.650 1.00 42.66 231 GLU A O 1
ATOM 1749 N N . ILE A 1 232 ? 9.867 8.543 10.686 1.00 36.12 232 ILE A N 1
ATOM 1750 C CA . ILE A 1 232 ? 10.842 7.825 9.877 1.00 36.12 232 ILE A CA 1
ATOM 1751 C C . ILE A 1 232 ? 12.031 8.787 9.789 1.00 36.12 232 ILE A C 1
ATOM 1753 O O . ILE A 1 232 ? 12.005 9.743 9.016 1.00 36.12 232 ILE A O 1
ATOM 1757 N N . VAL A 1 233 ? 12.994 8.612 10.699 1.00 27.17 233 VAL A N 1
ATOM 1758 C CA . VAL A 1 233 ? 14.262 9.360 10.744 1.00 27.17 233 VAL A CA 1
ATOM 1759 C C . VAL A 1 233 ? 15.233 8.793 9.723 1.00 27.17 233 VAL A C 1
ATOM 1761 O O . VAL A 1 233 ? 15.401 7.553 9.718 1.00 27.17 233 VAL A O 1
#

Radius of gyration: 19.31 Å; chains: 1; bounding box: 52×34×52 Å

pLDDT: mean 86.72, std 12.68, range [27.17, 98.62]

Organism: NCBI:txid2801340

Foldseek 3Di:
DKEKEFAAACCVPCVVPPPQDPVQWDWDDDPAFKIWIAGVQGKIWMWGFPRFDADPLGTDFGFTAKIWIAGNVRHTRMIIGRFGQTSVQCSVQCVVPRVVSNVLSRQAEEYEYEAHAEEYEAASQHYAYEYEHAHYQYEYHNHADAYEYEDHYAAYEDEFEPNNFHYEYEDQALDPGNHYAYEYAPVQLVQFDWDDDPQWIWTDSDDRGIYIYGRDDPVSDDSVRYYYDPPPD

Sequence (233 aa):
MARIKYNAPIETFQTIWDGISETELTVTRDRGDKVVVEDAAGNQLEFSGKNLDWTDAGLVGGVIREISLSNERGKELFEIKDVKLDAASFTAAFNENGLDGVLSAALVGDDDIKGSKGADWLDGMGGEDRLVGDKGDDFLDGGVGNDLLIGGHGSDSFVFKVGGGTDFVKDFNLGNKGSDFIAVDADLIEFAHWQQDGKNLVIDFGGEDKLILKHVDAEDFSSNFIVALPEIV